Protein AF-A0A6C0FAW1-F1 (afdb_monomer_lite)

Organism: NCBI:txid1070528

Structure (mmCIF, N/CA/C/O backbone):
data_AF-A0A6C0FAW1-F1
#
_entry.id   AF-A0A6C0FAW1-F1
#
loop_
_atom_site.group_PDB
_atom_site.id
_atom_site.type_symbol
_atom_site.label_atom_id
_atom_site.label_alt_id
_atom_site.label_comp_id
_atom_site.label_asym_id
_atom_site.label_entity_id
_atom_site.label_seq_id
_atom_site.pdbx_PDB_ins_code
_atom_site.Cartn_x
_atom_site.Cartn_y
_atom_site.Cartn_z
_atom_site.occupancy
_atom_site.B_iso_or_equiv
_atom_site.auth_seq_id
_atom_site.auth_comp_id
_atom_site.auth_asym_id
_atom_site.auth_atom_id
_atom_site.pdbx_PDB_model_num
ATOM 1 N N . MET A 1 1 ? 7.384 5.134 -64.233 1.00 35.78 1 MET A N 1
ATOM 2 C CA . MET A 1 1 ? 8.217 5.900 -63.281 1.00 35.78 1 MET A CA 1
ATOM 3 C C . MET A 1 1 ? 8.705 4.930 -62.218 1.00 35.78 1 MET A C 1
ATOM 5 O O . MET A 1 1 ? 7.879 4.223 -61.658 1.00 35.78 1 MET A O 1
ATOM 9 N N . ALA A 1 2 ? 10.020 4.798 -62.042 1.00 29.80 2 ALA A N 1
ATOM 10 C CA . ALA A 1 2 ? 10.615 3.820 -61.132 1.00 29.80 2 ALA A CA 1
ATOM 11 C C . ALA A 1 2 ? 10.205 4.113 -59.678 1.00 29.80 2 ALA A C 1
ATOM 13 O O . ALA A 1 2 ? 10.405 5.224 -59.195 1.00 29.80 2 ALA A O 1
ATOM 14 N N . SER A 1 3 ? 9.608 3.133 -58.996 1.00 36.91 3 SER A N 1
ATOM 15 C CA . SER A 1 3 ? 9.310 3.217 -57.565 1.00 36.91 3 SER A CA 1
ATOM 16 C C . SER A 1 3 ? 10.603 2.956 -56.795 1.00 36.91 3 SER A C 1
ATOM 18 O O . SER A 1 3 ? 11.046 1.816 -56.659 1.00 36.91 3 SER A O 1
ATOM 20 N N . THR A 1 4 ? 11.257 4.025 -56.351 1.00 41.41 4 THR A N 1
ATOM 21 C CA . THR A 1 4 ? 12.419 3.969 -55.464 1.00 41.41 4 THR A CA 1
ATOM 22 C C . THR A 1 4 ? 11.971 3.352 -54.140 1.00 41.41 4 THR A C 1
ATOM 24 O O . THR A 1 4 ? 11.367 4.014 -53.300 1.00 41.41 4 THR A O 1
ATOM 27 N N . THR A 1 5 ? 12.206 2.052 -53.963 1.00 55.31 5 THR A N 1
ATOM 28 C CA . THR A 1 5 ? 11.925 1.375 -52.693 1.00 55.31 5 THR A CA 1
ATOM 29 C C . THR A 1 5 ? 13.001 1.808 -51.704 1.00 55.31 5 THR A C 1
ATOM 31 O O . THR A 1 5 ? 14.135 1.339 -51.768 1.00 55.31 5 THR A O 1
ATOM 34 N N . THR A 1 6 ? 12.676 2.769 -50.841 1.00 65.44 6 THR A N 1
ATOM 35 C CA . THR A 1 6 ? 13.596 3.285 -49.824 1.00 65.44 6 THR A CA 1
ATOM 36 C C . THR A 1 6 ? 14.084 2.144 -48.932 1.00 65.44 6 THR A C 1
ATOM 38 O O . THR A 1 6 ? 13.292 1.503 -48.244 1.00 65.44 6 THR A O 1
ATOM 41 N N . ASN A 1 7 ? 15.391 1.874 -48.946 1.00 78.19 7 ASN A N 1
ATOM 42 C CA . ASN A 1 7 ? 15.986 0.829 -48.121 1.00 78.19 7 ASN A CA 1
ATOM 43 C C . ASN A 1 7 ? 16.255 1.357 -46.703 1.00 78.19 7 ASN A C 1
ATOM 45 O O . ASN A 1 7 ? 17.293 1.962 -46.435 1.00 78.19 7 ASN A O 1
ATOM 49 N N . PHE A 1 8 ? 15.324 1.094 -45.786 1.00 82.69 8 PHE A N 1
ATOM 50 C CA . PHE A 1 8 ? 15.394 1.546 -44.392 1.00 82.69 8 PHE A CA 1
ATOM 51 C C . PHE A 1 8 ? 16.520 0.890 -43.576 1.00 82.69 8 PHE A C 1
ATOM 53 O O . PHE A 1 8 ? 16.868 1.391 -42.510 1.00 82.69 8 PHE A O 1
ATOM 60 N N . ARG A 1 9 ? 17.120 -0.215 -44.053 1.00 78.81 9 ARG A N 1
ATOM 61 C CA . ARG A 1 9 ? 18.139 -0.959 -43.287 1.00 78.81 9 ARG A CA 1
ATOM 62 C C . ARG A 1 9 ? 19.462 -0.206 -43.143 1.00 78.81 9 ARG A C 1
ATOM 64 O O . ARG A 1 9 ? 20.177 -0.440 -42.174 1.00 78.81 9 ARG A O 1
ATOM 71 N N . ASN A 1 10 ? 19.750 0.717 -44.059 1.00 82.56 10 ASN A N 1
ATOM 72 C CA . ASN A 1 10 ? 21.004 1.475 -44.073 1.00 82.56 10 ASN A CA 1
ATOM 73 C C . ASN A 1 10 ? 20.899 2.839 -43.367 1.00 82.56 10 ASN A C 1
ATOM 75 O O . ASN A 1 10 ? 21.889 3.556 -43.295 1.00 82.56 10 ASN A O 1
ATOM 79 N N . MET A 1 11 ? 19.722 3.202 -42.851 1.00 84.56 11 MET A N 1
ATOM 80 C CA . MET A 1 11 ? 19.477 4.489 -42.189 1.00 84.56 11 MET A CA 1
ATOM 81 C C . MET A 1 11 ? 19.723 4.396 -40.678 1.00 84.56 11 MET A C 1
ATOM 83 O O . MET A 1 11 ? 19.582 3.333 -40.071 1.00 84.56 11 MET A O 1
ATOM 87 N N . SER A 1 12 ? 20.090 5.506 -40.047 1.00 84.81 12 SER A N 1
ATOM 88 C CA . SER A 1 12 ? 20.181 5.650 -38.590 1.00 84.81 12 SER A CA 1
ATOM 89 C C . SER A 1 12 ? 18.792 5.714 -37.937 1.00 84.81 12 SER A C 1
ATOM 91 O O . SER A 1 12 ? 17.793 6.041 -38.578 1.00 84.81 12 SER A O 1
ATOM 93 N N . LEU A 1 13 ? 18.705 5.431 -36.630 1.00 76.06 13 LEU A N 1
ATOM 94 C CA . LEU A 1 13 ? 17.440 5.538 -35.886 1.00 76.06 13 LEU A CA 1
ATOM 95 C C . LEU A 1 13 ? 16.861 6.961 -35.945 1.00 76.06 13 LEU A C 1
ATOM 97 O O . LEU A 1 13 ? 15.644 7.132 -36.012 1.00 76.06 13 LEU A O 1
ATOM 101 N N . LYS A 1 14 ? 17.735 7.974 -35.958 1.00 83.81 14 LYS A N 1
ATOM 102 C CA . LYS A 1 14 ? 17.354 9.381 -36.086 1.00 83.81 14 LYS A CA 1
ATOM 103 C C . LYS A 1 14 ? 16.664 9.646 -37.425 1.00 83.81 14 LYS A C 1
ATOM 105 O O . LYS A 1 14 ? 15.533 10.119 -37.423 1.00 83.81 14 LYS A O 1
ATOM 110 N N . GLU A 1 15 ? 17.282 9.241 -38.533 1.00 87.75 15 GLU A N 1
ATOM 111 C CA . GLU A 1 15 ? 16.715 9.405 -39.881 1.00 87.75 15 GLU A CA 1
ATOM 112 C C . GLU A 1 15 ? 15.375 8.672 -40.032 1.00 87.75 15 GLU A C 1
ATOM 114 O O . GLU A 1 15 ? 14.418 9.225 -40.569 1.00 87.75 15 GLU A O 1
ATOM 119 N N . LEU A 1 16 ? 15.258 7.457 -39.486 1.00 87.94 16 LEU A N 1
ATOM 120 C CA . LEU A 1 16 ? 14.007 6.690 -39.505 1.00 87.94 16 LEU A CA 1
ATOM 121 C C . LEU A 1 16 ? 12.890 7.377 -38.704 1.00 87.94 16 LEU A C 1
ATOM 123 O O . LEU A 1 16 ? 11.742 7.439 -39.154 1.00 87.94 16 LEU A O 1
ATOM 127 N N . LYS A 1 17 ? 13.213 7.925 -37.526 1.00 85.38 17 LYS A N 1
ATOM 128 C CA . LYS A 1 17 ? 12.255 8.684 -36.711 1.00 85.38 17 LYS A CA 1
ATOM 129 C C . LYS A 1 17 ? 11.865 10.000 -37.383 1.00 85.38 17 LYS A C 1
ATOM 131 O O . LYS A 1 17 ? 10.697 10.368 -37.311 1.00 85.38 17 LYS A O 1
ATOM 136 N N . ASP A 1 18 ? 12.782 10.672 -38.071 1.00 90.50 18 ASP A N 1
ATOM 137 C CA . ASP A 1 18 ? 12.489 11.903 -38.812 1.00 90.50 18 ASP A CA 1
ATOM 138 C C . ASP A 1 18 ? 11.558 11.644 -40.007 1.00 90.50 18 ASP A C 1
ATOM 140 O O . ASP A 1 18 ? 10.609 12.401 -40.216 1.00 90.50 18 ASP A O 1
ATOM 144 N N . ILE A 1 19 ? 11.718 10.511 -40.704 1.00 89.88 19 ILE A N 1
ATOM 145 C CA . ILE A 1 19 ? 10.756 10.055 -41.725 1.00 89.88 19 ILE A CA 1
ATOM 146 C C . ILE A 1 19 ? 9.372 9.795 -41.110 1.00 89.88 19 ILE A C 1
ATOM 148 O O . ILE A 1 19 ? 8.349 10.115 -41.707 1.00 89.88 19 ILE A O 1
ATOM 152 N N . CYS A 1 20 ? 9.306 9.230 -39.906 1.00 86.50 20 CYS A N 1
ATOM 153 C CA . CYS A 1 20 ? 8.021 9.003 -39.246 1.00 86.50 20 CYS A CA 1
ATOM 154 C C . CYS A 1 20 ? 7.358 10.307 -38.762 1.00 86.50 20 CYS A C 1
ATOM 156 O O . CYS A 1 20 ? 6.131 10.399 -38.744 1.00 86.50 20 CYS A O 1
ATOM 158 N N . ARG A 1 21 ? 8.151 11.329 -38.401 1.00 88.94 21 ARG A N 1
ATOM 159 C CA . ARG A 1 21 ? 7.656 12.668 -38.025 1.00 88.94 21 ARG A CA 1
ATOM 160 C C . ARG A 1 21 ? 7.128 13.464 -39.215 1.00 88.94 21 ARG A C 1
ATOM 162 O O . ARG A 1 21 ? 6.245 14.292 -39.015 1.00 88.94 21 ARG A O 1
ATOM 169 N N . SER A 1 22 ? 7.643 13.233 -40.423 1.00 88.50 22 SER A N 1
ATOM 170 C CA . SER A 1 22 ? 7.182 13.942 -41.623 1.00 88.50 22 SER A CA 1
ATOM 171 C C . SER A 1 22 ? 5.811 13.466 -42.118 1.00 88.50 22 SER A C 1
ATOM 173 O O . SER A 1 22 ? 5.108 14.233 -42.771 1.00 88.50 22 SER A O 1
ATOM 175 N N . ASP A 1 23 ? 5.382 12.253 -41.739 1.00 84.19 23 ASP A N 1
ATOM 176 C CA . ASP A 1 23 ? 4.027 11.737 -41.986 1.00 84.19 23 ASP A CA 1
ATOM 177 C C . ASP A 1 23 ? 3.416 11.075 -40.726 1.00 84.19 23 ASP A C 1
ATOM 179 O O . ASP A 1 23 ? 3.312 9.843 -40.622 1.00 84.19 23 ASP A O 1
ATOM 183 N N . PRO A 1 24 ? 2.972 11.886 -39.741 1.00 81.06 24 PRO A N 1
ATOM 184 C CA . PRO A 1 24 ? 2.455 11.386 -38.464 1.00 81.06 24 PRO A CA 1
ATOM 185 C C . PRO A 1 24 ? 1.186 10.539 -38.600 1.00 81.06 24 PRO A C 1
ATOM 187 O O . PRO A 1 24 ? 0.902 9.706 -37.739 1.00 81.06 24 PRO A O 1
ATOM 190 N N . ARG A 1 25 ? 0.405 10.749 -39.671 1.00 79.44 25 ARG A N 1
ATOM 191 C CA . ARG A 1 25 ? -0.826 9.988 -39.926 1.00 79.44 25 ARG A CA 1
ATOM 192 C C . ARG A 1 25 ? -0.504 8.555 -40.336 1.00 79.44 25 ARG A C 1
ATOM 194 O O . ARG A 1 25 ? -1.163 7.626 -39.873 1.00 79.44 25 ARG A O 1
ATOM 201 N N . LYS A 1 26 ? 0.523 8.360 -41.165 1.00 83.81 26 LYS A N 1
ATOM 202 C CA . LYS A 1 26 ? 0.953 7.034 -41.623 1.00 83.81 26 LYS A CA 1
ATOM 203 C C . LYS A 1 26 ? 1.715 6.258 -40.551 1.00 83.81 26 LYS A C 1
ATOM 205 O O . LYS A 1 26 ? 1.497 5.053 -40.388 1.00 83.81 26 LYS A O 1
ATOM 210 N N . TYR A 1 27 ? 2.566 6.943 -39.791 1.00 86.38 27 TYR A N 1
ATOM 211 C CA . TYR A 1 27 ? 3.488 6.318 -38.841 1.00 86.38 27 TYR A CA 1
ATOM 212 C C . TYR A 1 27 ? 3.093 6.493 -37.369 1.00 86.38 27 TYR A C 1
ATOM 214 O O . TYR A 1 27 ? 3.950 6.431 -36.498 1.00 86.38 27 TYR A O 1
ATOM 222 N N . TYR A 1 28 ? 1.810 6.660 -37.045 1.00 84.56 28 TYR A N 1
ATOM 223 C CA . TYR A 1 28 ? 1.359 6.773 -35.652 1.00 84.56 28 TYR A CA 1
ATOM 224 C C . TYR A 1 28 ? 1.841 5.602 -34.764 1.00 84.56 28 TYR A C 1
ATOM 226 O O . TYR A 1 28 ? 1.702 4.435 -35.136 1.00 84.56 28 TYR A O 1
ATOM 234 N N . GLY A 1 29 ? 2.384 5.921 -33.580 1.00 79.44 29 GLY A N 1
ATOM 235 C CA . GLY A 1 29 ? 2.865 4.943 -32.588 1.00 79.44 29 GLY A CA 1
ATOM 236 C C . GLY A 1 29 ? 4.355 4.573 -32.673 1.00 79.44 29 GLY A C 1
ATOM 237 O O . GLY A 1 29 ? 4.819 3.755 -31.885 1.00 79.44 29 GLY A O 1
ATOM 238 N N . PHE A 1 30 ? 5.123 5.184 -33.580 1.00 82.25 30 PHE A N 1
ATOM 239 C CA . PHE A 1 30 ? 6.536 4.846 -33.812 1.00 82.25 30 PHE A CA 1
ATOM 240 C C . PHE A 1 30 ? 7.521 5.299 -32.715 1.00 82.25 30 PHE A C 1
ATOM 242 O O . PHE A 1 30 ? 8.657 4.832 -32.672 1.00 82.25 30 PHE A O 1
ATOM 249 N N . SER A 1 31 ? 7.125 6.236 -31.845 1.00 76.06 31 SER A N 1
ATOM 250 C CA . SER A 1 31 ? 8.042 7.003 -30.982 1.00 76.06 31 SER A CA 1
ATOM 251 C C . SER A 1 31 ? 8.875 6.144 -30.022 1.00 76.06 31 SER A C 1
ATOM 253 O O . SER A 1 31 ? 10.017 6.504 -29.719 1.00 76.06 31 SER A O 1
ATOM 255 N N . LYS A 1 32 ? 8.327 4.998 -29.601 1.00 75.81 32 LYS A N 1
ATOM 256 C CA . LYS A 1 32 ? 8.930 4.055 -28.646 1.00 75.81 32 LYS A CA 1
ATOM 257 C C . LYS A 1 32 ? 9.665 2.878 -29.306 1.00 75.81 32 LYS A C 1
ATOM 259 O O . LYS A 1 32 ? 10.197 2.036 -28.592 1.00 75.81 32 LYS A O 1
ATOM 264 N N . LEU A 1 33 ? 9.675 2.791 -30.640 1.00 71.75 33 LEU A N 1
ATOM 265 C CA . LEU A 1 33 ? 10.276 1.662 -31.356 1.00 71.75 33 LEU A CA 1
ATOM 266 C C . LEU A 1 33 ? 11.798 1.819 -31.472 1.00 71.75 33 LEU A C 1
ATOM 268 O O . LEU A 1 33 ? 12.301 2.898 -31.809 1.00 71.75 33 LEU A O 1
ATOM 272 N N . LYS A 1 34 ? 12.515 0.720 -31.209 1.00 74.75 34 LYS A N 1
ATOM 273 C CA . LYS A 1 34 ? 13.956 0.587 -31.464 1.00 74.75 34 LYS A CA 1
ATOM 274 C C . LYS A 1 34 ? 14.212 0.408 -32.961 1.00 74.75 34 LYS A C 1
ATOM 276 O O . LYS A 1 34 ? 13.293 0.112 -33.717 1.00 74.75 34 LYS A O 1
ATOM 281 N N . LYS A 1 35 ? 15.460 0.579 -33.405 1.00 76.69 35 LYS A N 1
ATOM 282 C CA . LYS A 1 35 ? 15.830 0.600 -34.833 1.00 76.69 35 LYS A CA 1
ATOM 283 C C . LYS A 1 35 ? 15.318 -0.611 -35.623 1.00 76.69 35 LYS A C 1
ATOM 285 O O . LYS A 1 35 ? 14.720 -0.414 -36.676 1.00 76.69 35 LYS A O 1
ATOM 290 N N . SER A 1 36 ? 15.499 -1.831 -35.117 1.00 72.75 36 SER A N 1
ATOM 291 C CA . SER A 1 36 ? 15.015 -3.058 -35.769 1.00 72.75 36 SER A CA 1
ATOM 292 C C . SER A 1 36 ? 13.491 -3.068 -35.930 1.00 72.75 36 SER A C 1
ATOM 294 O O . SER A 1 36 ? 12.985 -3.255 -37.035 1.00 72.75 36 SER A O 1
ATOM 296 N N . ASP A 1 37 ? 12.764 -2.774 -34.852 1.00 76.50 37 ASP A N 1
ATOM 297 C CA . ASP A 1 37 ? 11.298 -2.792 -34.831 1.00 76.50 37 ASP A CA 1
ATOM 298 C C . ASP A 1 37 ? 10.703 -1.646 -35.651 1.00 76.50 37 ASP A C 1
ATOM 300 O O . ASP A 1 37 ? 9.651 -1.790 -36.272 1.00 76.50 37 ASP A O 1
ATOM 304 N N . LEU A 1 38 ? 11.389 -0.500 -35.675 1.00 83.00 38 LEU A N 1
ATOM 305 C CA . LEU A 1 38 ? 11.009 0.665 -36.459 1.00 83.00 38 LEU A CA 1
ATOM 306 C C . LEU A 1 38 ? 11.168 0.395 -37.959 1.00 83.00 38 LEU A C 1
ATOM 308 O O . LEU A 1 38 ? 10.284 0.762 -38.728 1.00 83.00 38 LEU A O 1
ATOM 312 N N . ILE A 1 39 ? 12.237 -0.291 -38.373 1.00 83.62 39 ILE A N 1
ATOM 313 C CA . ILE A 1 39 ? 12.434 -0.720 -39.765 1.00 83.62 39 ILE A CA 1
ATOM 314 C C . ILE A 1 39 ? 11.285 -1.639 -40.204 1.00 83.62 39 ILE A C 1
ATOM 316 O O . ILE A 1 39 ? 10.658 -1.390 -41.237 1.00 83.62 39 ILE A O 1
ATOM 320 N N . ASP A 1 40 ? 10.951 -2.652 -39.402 1.00 79.38 40 ASP A N 1
ATOM 321 C CA . ASP A 1 40 ? 9.852 -3.578 -39.703 1.00 79.38 40 ASP A CA 1
ATOM 322 C C . ASP A 1 40 ? 8.486 -2.877 -39.702 1.00 79.38 40 ASP A C 1
ATOM 324 O O . ASP A 1 40 ? 7.651 -3.111 -40.584 1.00 79.38 40 ASP A O 1
ATOM 328 N N . PHE A 1 41 ? 8.258 -1.972 -38.750 1.00 83.38 41 PHE A N 1
ATOM 329 C CA . PHE A 1 41 ? 7.067 -1.129 -38.688 1.00 83.38 41 PHE A CA 1
ATOM 330 C C . PHE A 1 41 ? 6.919 -0.262 -39.944 1.00 83.38 41 PHE A C 1
ATOM 332 O O . PHE A 1 41 ? 5.840 -0.216 -40.543 1.00 83.38 41 PHE A O 1
ATOM 339 N N . MET A 1 42 ? 8.000 0.382 -40.387 1.00 87.31 42 MET A N 1
ATOM 340 C CA . MET A 1 42 ? 8.000 1.231 -41.575 1.00 87.31 42 MET A CA 1
ATOM 341 C C . MET A 1 42 ? 7.775 0.422 -42.853 1.00 87.31 42 MET A C 1
ATOM 343 O O . MET A 1 42 ? 6.986 0.851 -43.696 1.00 87.31 42 MET A O 1
ATOM 347 N N . TYR A 1 43 ? 8.372 -0.767 -42.995 1.00 85.94 43 TYR A N 1
ATOM 348 C CA . TYR A 1 43 ? 8.071 -1.651 -44.126 1.00 85.94 43 TYR A CA 1
ATOM 349 C C . TYR A 1 43 ? 6.594 -2.067 -44.137 1.00 85.94 43 TYR A C 1
ATOM 351 O O . TYR A 1 43 ? 5.937 -1.930 -45.166 1.00 85.94 43 TYR A O 1
ATOM 359 N N . ARG A 1 44 ? 6.013 -2.459 -42.994 1.00 80.56 44 ARG A N 1
ATOM 360 C CA . ARG A 1 44 ? 4.580 -2.815 -42.902 1.00 80.56 44 ARG A CA 1
ATOM 361 C C . ARG A 1 44 ? 3.663 -1.664 -43.327 1.00 80.56 44 ARG A C 1
ATOM 363 O O . ARG A 1 44 ? 2.736 -1.870 -44.111 1.00 80.56 44 ARG A O 1
ATOM 370 N N . LYS A 1 45 ? 3.935 -0.443 -42.857 1.00 81.94 45 LYS A N 1
ATOM 371 C CA . LYS A 1 45 ? 3.155 0.761 -43.200 1.00 81.94 45 LYS A CA 1
ATOM 372 C C . LYS A 1 45 ? 3.307 1.184 -44.662 1.00 81.94 45 LYS A C 1
ATOM 374 O O . LYS A 1 45 ? 2.379 1.762 -45.222 1.00 81.94 45 LYS A O 1
ATOM 379 N N . ASN A 1 46 ? 4.445 0.887 -45.288 1.00 79.75 46 ASN A N 1
ATOM 380 C CA . ASN A 1 46 ? 4.684 1.165 -46.706 1.00 79.75 46 ASN A CA 1
ATOM 381 C C . ASN A 1 46 ? 4.128 0.086 -47.643 1.00 79.75 46 ASN A C 1
ATOM 383 O O . ASN A 1 46 ? 3.787 0.404 -48.777 1.00 79.75 46 ASN A O 1
ATOM 387 N N . SER A 1 47 ? 3.946 -1.144 -47.160 1.00 70.50 47 SER A N 1
ATOM 388 C CA . SER A 1 47 ? 3.347 -2.251 -47.922 1.00 70.50 47 SER A CA 1
ATOM 389 C C . SER A 1 47 ? 1.811 -2.283 -47.898 1.00 70.50 47 SER A C 1
ATOM 391 O O . SER A 1 47 ? 1.204 -3.162 -48.500 1.00 70.50 47 SER A O 1
ATOM 393 N N . SER A 1 48 ? 1.151 -1.344 -47.209 1.00 52.72 48 SER A N 1
ATOM 394 C CA . SER A 1 48 ? -0.305 -1.375 -46.965 1.00 52.72 48 SER A CA 1
ATOM 395 C C . SER A 1 48 ? -1.181 -0.912 -48.149 1.00 52.72 48 SER A C 1
ATOM 397 O O . SER A 1 48 ? -2.342 -0.567 -47.949 1.00 52.72 48 SER A O 1
ATOM 399 N N . SER A 1 49 ? -0.675 -0.922 -49.386 1.00 46.19 49 SER A N 1
ATOM 400 C CA . SER A 1 49 ? -1.468 -0.673 -50.603 1.00 46.19 49 SER A CA 1
ATOM 401 C C . SER A 1 49 ? -2.080 -1.937 -51.230 1.00 46.19 49 SER A C 1
ATOM 403 O O . SER A 1 49 ? -2.559 -1.882 -52.359 1.00 46.19 49 SER A O 1
ATOM 405 N N . VAL A 1 50 ? -2.147 -3.065 -50.510 1.00 36.06 50 VAL A N 1
ATOM 406 C CA . VAL A 1 50 ? -2.888 -4.256 -50.963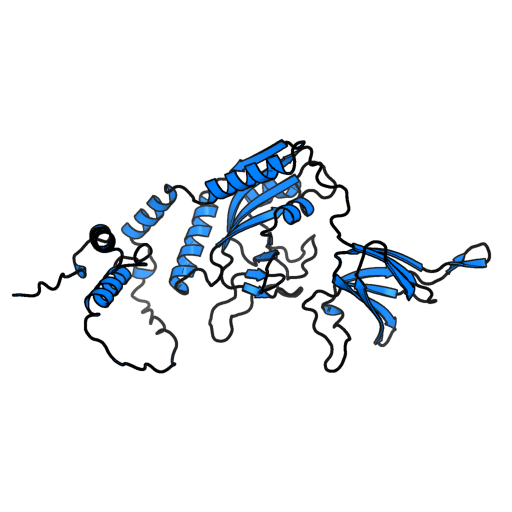 1.00 36.06 50 VAL A CA 1
ATOM 407 C C . VAL A 1 50 ? -3.809 -4.757 -49.851 1.00 36.06 50 VAL A C 1
ATOM 409 O O . VAL A 1 50 ? -3.372 -5.314 -48.847 1.00 36.06 50 VAL A O 1
ATOM 412 N N . SER A 1 51 ? -5.108 -4.518 -50.025 1.00 32.81 51 SER A N 1
ATOM 413 C CA . SER A 1 51 ? -6.163 -5.073 -49.175 1.00 32.81 51 SER A CA 1
ATOM 414 C C . SER A 1 51 ? -6.342 -6.579 -49.391 1.00 32.81 51 SER A C 1
ATOM 416 O O . SER A 1 51 ? -6.209 -7.069 -50.507 1.00 32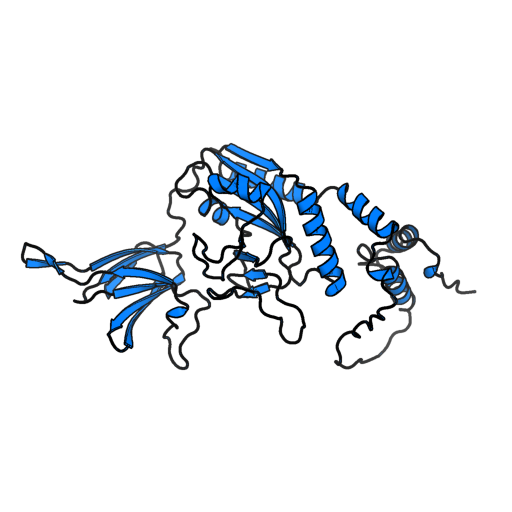.81 51 SER A O 1
ATOM 418 N N . ALA A 1 52 ? -6.822 -7.224 -48.321 1.00 31.53 52 ALA A N 1
ATOM 419 C CA . ALA A 1 52 ? -7.615 -8.458 -48.256 1.00 31.53 52 ALA A CA 1
ATOM 420 C C . ALA A 1 52 ? -6.922 -9.737 -47.738 1.00 31.53 52 ALA A C 1
ATOM 422 O O . ALA A 1 52 ? -6.071 -10.335 -48.381 1.00 31.53 52 ALA A O 1
ATOM 423 N N . ARG A 1 53 ? -7.479 -10.203 -46.608 1.00 37.28 53 ARG A N 1
ATOM 424 C CA . ARG A 1 53 ? -7.631 -11.601 -46.170 1.00 37.28 53 ARG A CA 1
ATOM 425 C C . ARG A 1 53 ? -6.353 -12.428 -45.979 1.00 37.28 53 ARG A C 1
ATOM 427 O O . ARG A 1 53 ? -5.984 -13.203 -46.846 1.00 37.28 53 ARG A O 1
ATOM 434 N N . TYR A 1 54 ? -5.862 -12.443 -44.740 1.00 29.92 54 TYR A N 1
ATOM 435 C CA . TYR A 1 54 ? -5.406 -13.688 -44.118 1.00 29.92 54 TYR A CA 1
ATOM 436 C C . TYR A 1 54 ? -6.010 -13.812 -42.718 1.00 29.92 54 TYR A C 1
ATOM 438 O O . TYR A 1 54 ? -5.664 -13.081 -41.794 1.00 29.92 54 TYR A O 1
ATOM 446 N N . HIS A 1 55 ? -6.956 -14.743 -42.586 1.00 33.09 55 HIS A N 1
ATOM 447 C CA . HIS A 1 55 ? -7.180 -15.452 -41.333 1.00 33.09 55 HIS A CA 1
ATOM 448 C C . HIS A 1 55 ? -5.846 -16.072 -40.905 1.00 33.09 55 HIS A C 1
ATOM 450 O O . HIS A 1 55 ? -5.258 -16.827 -41.678 1.00 33.09 55 HIS A O 1
ATOM 456 N N . VAL A 1 56 ? -5.393 -15.789 -39.685 1.00 30.66 56 VAL A N 1
ATOM 457 C CA . VAL A 1 56 ? -4.351 -16.585 -39.030 1.00 30.66 56 VAL A CA 1
ATOM 458 C C . VAL A 1 56 ? -4.981 -17.221 -37.788 1.00 30.66 56 VAL A C 1
ATOM 460 O O . VAL A 1 56 ? -5.557 -16.491 -36.978 1.00 30.66 56 VAL A O 1
ATOM 463 N N . PRO A 1 57 ? -4.943 -18.559 -37.643 1.00 30.69 57 PRO A N 1
ATOM 464 C CA . PRO A 1 57 ? -5.535 -19.247 -36.506 1.00 30.69 57 PRO A CA 1
ATOM 465 C C . PRO A 1 57 ? -4.765 -18.949 -35.221 1.00 30.69 57 PRO A C 1
ATOM 467 O O . PRO A 1 57 ? -3.544 -18.796 -35.221 1.00 30.69 57 PRO A O 1
ATOM 470 N N . ILE A 1 58 ? -5.489 -18.963 -34.106 1.00 39.69 58 ILE A N 1
ATOM 471 C CA . ILE A 1 58 ? -4.922 -19.049 -32.764 1.00 39.69 58 ILE A CA 1
ATOM 472 C C . ILE A 1 58 ? -4.157 -20.375 -32.659 1.00 39.69 58 ILE A C 1
ATOM 474 O O . ILE A 1 58 ? -4.783 -21.420 -32.495 1.00 39.69 58 ILE A O 1
ATOM 478 N N . GLN A 1 59 ? -2.821 -20.347 -32.728 1.00 36.31 59 GLN A N 1
ATOM 479 C CA . GLN A 1 59 ? -1.985 -21.275 -31.965 1.00 36.31 59 GLN A CA 1
ATOM 480 C C . GLN A 1 59 ? -0.490 -20.918 -31.929 1.00 36.31 59 GLN A C 1
ATOM 482 O O . GLN A 1 59 ? 0.132 -20.641 -32.949 1.00 36.31 59 GLN A O 1
ATOM 487 N N . ARG A 1 60 ? 0.051 -21.152 -30.726 1.00 33.97 60 ARG A N 1
ATOM 488 C CA . ARG A 1 60 ? 1.446 -21.379 -30.320 1.00 33.97 60 ARG A CA 1
ATOM 489 C C . ARG A 1 60 ? 2.256 -20.139 -29.953 1.00 33.97 60 ARG A C 1
ATOM 491 O O . ARG A 1 60 ? 2.400 -19.181 -30.698 1.00 33.97 60 ARG A O 1
ATOM 498 N N . SER A 1 61 ? 2.746 -20.238 -28.723 1.00 33.78 61 SER A N 1
ATOM 499 C CA . SER A 1 61 ? 3.733 -19.433 -28.023 1.00 33.78 61 SER A CA 1
ATOM 500 C C . SER A 1 61 ? 4.784 -18.830 -28.958 1.00 33.78 61 SER A C 1
ATOM 502 O O . SER A 1 61 ? 5.172 -19.498 -29.921 1.00 33.78 61 SER A O 1
ATOM 504 N N . PRO A 1 62 ? 5.313 -17.630 -28.650 1.00 35.00 62 PRO A N 1
ATOM 505 C CA . PRO A 1 62 ? 6.463 -17.107 -29.376 1.00 35.00 62 PRO A CA 1
ATOM 506 C C . PRO A 1 62 ? 7.587 -18.159 -29.382 1.00 35.00 62 PRO A C 1
ATOM 508 O O . PRO A 1 62 ? 7.721 -18.908 -28.403 1.00 35.00 62 PRO A O 1
ATOM 511 N N . PRO A 1 63 ? 8.364 -18.267 -30.476 1.00 34.41 63 PRO A N 1
ATOM 512 C CA . PRO A 1 63 ? 9.450 -19.231 -30.553 1.00 34.41 63 PRO A CA 1
ATOM 513 C C . PRO A 1 63 ? 10.378 -19.012 -29.359 1.00 34.41 63 PRO A C 1
ATOM 515 O O . PRO A 1 63 ? 10.828 -17.893 -29.110 1.00 34.41 63 PRO A O 1
ATOM 518 N N . ARG A 1 64 ? 10.635 -20.078 -28.589 1.00 41.47 64 ARG A N 1
ATOM 519 C CA . ARG A 1 64 ? 11.678 -20.043 -27.562 1.00 41.47 64 ARG A CA 1
ATOM 520 C C . ARG A 1 64 ? 12.988 -19.695 -28.272 1.00 41.47 64 ARG A C 1
ATOM 522 O O . ARG A 1 64 ? 13.332 -20.411 -29.215 1.00 41.47 64 ARG A O 1
ATOM 529 N N . PRO A 1 65 ? 13.715 -18.650 -27.849 1.00 41.56 65 PRO A N 1
ATOM 530 C CA . PRO A 1 65 ? 15.035 -18.395 -28.393 1.00 41.56 65 PRO A CA 1
ATOM 531 C C . PRO A 1 65 ? 15.902 -19.626 -28.108 1.00 41.56 65 PRO A C 1
ATOM 533 O O . PRO A 1 65 ? 16.071 -20.023 -26.953 1.00 41.56 65 PRO A O 1
ATOM 536 N N . SER A 1 66 ? 16.396 -20.286 -29.154 1.00 40.19 66 SER A N 1
ATOM 537 C CA . SER A 1 66 ? 17.415 -21.319 -29.004 1.00 40.19 66 SER A CA 1
ATOM 538 C C . SER A 1 66 ? 18.736 -20.607 -28.739 1.00 40.19 66 SER A C 1
ATOM 540 O O . SER A 1 66 ? 19.435 -20.216 -29.672 1.00 40.19 66 SER A O 1
ATOM 542 N N . TYR A 1 67 ? 19.051 -20.373 -27.469 1.00 44.78 67 TYR A N 1
ATOM 543 C CA . TYR A 1 67 ? 20.353 -19.838 -27.094 1.00 44.78 67 TYR A CA 1
ATOM 544 C C . TYR A 1 67 ? 21.406 -20.914 -27.364 1.00 44.78 67 TYR A C 1
ATOM 546 O O . TYR A 1 67 ? 21.443 -21.944 -26.690 1.00 44.78 67 TYR A O 1
ATOM 554 N N . ASN A 1 68 ? 22.235 -20.700 -28.383 1.00 47.31 68 ASN A N 1
ATOM 555 C CA . ASN A 1 68 ? 23.457 -21.470 -28.548 1.00 47.31 68 ASN A CA 1
ATOM 556 C C . ASN A 1 68 ? 24.450 -20.969 -27.491 1.00 47.31 68 ASN A C 1
ATOM 558 O O . ASN A 1 68 ? 24.689 -19.766 -27.416 1.00 47.31 68 ASN A O 1
ATOM 562 N N . LEU A 1 69 ? 25.013 -21.856 -26.662 1.00 51.78 69 LEU A N 1
ATOM 563 C CA . LEU A 1 69 ? 25.952 -21.469 -25.594 1.00 51.78 69 LEU A CA 1
ATOM 564 C C . LEU A 1 69 ? 27.206 -20.747 -26.120 1.00 51.78 69 LEU A C 1
ATOM 566 O O . LEU A 1 69 ? 27.914 -20.117 -25.341 1.00 51.78 69 LEU A O 1
ATOM 570 N N . SER A 1 70 ? 27.482 -20.836 -27.423 1.00 55.09 70 SER A N 1
ATOM 571 C CA . SER A 1 70 ? 28.574 -20.121 -28.080 1.00 55.09 70 SER A CA 1
ATOM 572 C C . SER A 1 70 ? 28.270 -18.653 -28.403 1.00 55.09 70 SER A C 1
ATOM 574 O O . SER A 1 70 ? 29.205 -17.919 -28.712 1.00 55.09 70 SER A O 1
ATOM 576 N N . ASP A 1 71 ? 27.011 -18.205 -28.329 1.00 55.28 71 ASP A N 1
ATOM 577 C CA . ASP A 1 71 ? 26.618 -16.832 -28.662 1.00 55.28 71 ASP A CA 1
ATOM 578 C C . ASP A 1 71 ? 26.157 -16.062 -27.418 1.00 55.28 71 ASP A C 1
ATOM 580 O O . ASP A 1 71 ? 24.972 -15.853 -27.153 1.00 55.28 71 ASP A O 1
ATOM 584 N N . VAL A 1 72 ? 27.148 -15.654 -26.627 1.00 53.94 72 VAL A N 1
ATOM 585 C CA . VAL A 1 72 ? 26.976 -14.802 -25.441 1.00 53.94 72 VAL A CA 1
ATOM 586 C C . VAL A 1 72 ? 27.023 -13.311 -25.784 1.00 53.94 72 VAL A C 1
ATOM 588 O O . VAL A 1 72 ? 26.960 -12.479 -24.884 1.00 53.94 72 VAL A O 1
ATOM 591 N N . SER A 1 73 ? 27.134 -12.949 -27.068 1.00 56.94 73 SER A N 1
ATOM 592 C CA . SER A 1 73 ? 27.279 -11.551 -27.494 1.00 56.94 73 SER A CA 1
ATOM 593 C C . SER A 1 73 ? 26.072 -10.697 -27.089 1.00 56.94 73 SER A C 1
ATOM 595 O O . SER A 1 73 ? 26.248 -9.581 -26.619 1.00 56.94 73 SER A O 1
ATOM 597 N N . HIS A 1 74 ? 24.868 -11.276 -27.125 1.00 50.72 74 HIS A N 1
ATOM 598 C CA . HIS A 1 74 ? 23.610 -10.647 -26.691 1.00 50.72 74 HIS A CA 1
ATOM 599 C C . HIS A 1 74 ? 23.463 -10.509 -25.165 1.00 50.72 74 HIS A C 1
ATOM 601 O O . HIS A 1 74 ? 22.489 -9.923 -24.697 1.00 50.72 74 HIS A O 1
ATOM 607 N N . ILE A 1 75 ? 24.367 -11.107 -24.375 1.00 55.25 75 ILE A N 1
ATOM 608 C CA . ILE A 1 75 ? 24.369 -11.007 -22.903 1.00 55.25 75 ILE A CA 1
ATOM 609 C C . ILE A 1 75 ? 25.025 -9.698 -22.459 1.00 55.25 75 ILE A C 1
ATOM 611 O O . ILE A 1 75 ? 24.658 -9.143 -21.422 1.00 55.25 75 ILE A O 1
ATOM 615 N N . PHE A 1 76 ? 25.995 -9.213 -23.232 1.00 60.47 76 PHE A N 1
ATOM 616 C CA . PHE A 1 76 ? 26.715 -7.989 -22.932 1.00 60.47 76 PHE A CA 1
ATOM 617 C C . PHE A 1 76 ? 26.059 -6.822 -23.649 1.00 60.47 76 PHE A C 1
ATOM 619 O O . PHE A 1 76 ? 25.738 -6.891 -24.830 1.00 60.47 76 PHE A O 1
ATOM 626 N N . GLU A 1 77 ? 25.869 -5.739 -22.911 1.00 60.09 77 GLU A N 1
ATOM 627 C CA . GLU A 1 77 ? 25.360 -4.506 -23.480 1.00 60.09 77 GLU A CA 1
ATOM 628 C C . GLU A 1 77 ? 26.362 -3.931 -24.486 1.00 60.09 77 GLU A C 1
ATOM 630 O O . GLU A 1 77 ? 27.567 -3.854 -24.218 1.00 60.09 77 GLU A O 1
ATOM 635 N N . THR A 1 78 ? 25.859 -3.517 -25.644 1.00 75.69 78 THR A N 1
ATOM 636 C CA . THR A 1 78 ? 26.679 -2.859 -26.662 1.00 75.69 78 THR A CA 1
ATOM 637 C C . THR A 1 78 ? 27.066 -1.435 -26.231 1.00 75.69 78 THR A C 1
ATOM 639 O O . THR A 1 78 ? 26.375 -0.822 -25.414 1.00 75.69 78 THR A O 1
ATOM 642 N N . PRO A 1 79 ? 28.155 -0.856 -26.773 1.00 70.38 79 PRO A N 1
ATOM 643 C CA . PRO A 1 79 ? 28.526 0.533 -26.492 1.00 70.38 79 PRO A CA 1
ATOM 644 C C . PRO A 1 79 ? 27.388 1.532 -26.754 1.00 70.38 79 PRO A C 1
ATOM 646 O O . PRO A 1 79 ? 27.144 2.401 -25.921 1.00 70.38 79 PRO A O 1
ATOM 649 N N . ASP A 1 80 ? 26.639 1.341 -27.843 1.00 63.84 80 ASP A N 1
ATOM 650 C CA . ASP A 1 80 ? 25.501 2.190 -28.210 1.00 63.84 80 ASP A CA 1
ATOM 651 C C . ASP A 1 80 ? 24.346 2.069 -27.197 1.00 63.84 80 ASP A C 1
ATOM 653 O O . ASP A 1 80 ? 23.781 3.074 -26.771 1.00 63.84 80 ASP A O 1
ATOM 657 N N . GLU A 1 81 ? 24.014 0.851 -26.747 1.00 60.47 81 GLU A N 1
ATOM 658 C CA . GLU A 1 81 ? 22.996 0.635 -25.704 1.00 60.47 81 GLU A CA 1
ATOM 659 C C . GLU A 1 81 ? 23.417 1.248 -24.363 1.00 60.47 81 GLU A C 1
ATOM 661 O O . GLU A 1 81 ? 22.597 1.845 -23.660 1.00 60.47 81 GLU A O 1
ATOM 666 N N . ARG A 1 82 ? 24.711 1.160 -24.032 1.00 61.81 82 ARG A N 1
ATOM 667 C CA . ARG A 1 82 ? 25.288 1.800 -22.849 1.00 61.81 82 ARG A CA 1
ATOM 668 C C . ARG A 1 82 ? 25.166 3.321 -22.930 1.00 61.81 82 ARG A C 1
ATOM 670 O O . ARG A 1 82 ? 24.819 3.933 -21.920 1.00 61.81 82 ARG A O 1
ATOM 677 N N . GLU A 1 83 ? 25.439 3.922 -24.085 1.00 63.81 83 GLU A N 1
ATOM 678 C CA . GLU A 1 83 ? 25.310 5.366 -24.314 1.00 63.81 83 GLU A CA 1
ATOM 679 C C . GLU A 1 83 ? 23.852 5.838 -24.279 1.00 63.81 83 GLU A C 1
ATOM 681 O O . GLU A 1 83 ? 23.559 6.812 -23.589 1.00 63.81 83 GLU A O 1
ATOM 686 N N . GLU A 1 84 ? 22.916 5.128 -24.919 1.00 63.59 84 GLU A N 1
ATOM 687 C CA . GLU A 1 84 ? 21.480 5.446 -24.839 1.00 63.59 84 GLU A CA 1
ATOM 688 C C . GLU A 1 84 ? 20.966 5.365 -23.394 1.00 63.59 84 GLU A C 1
ATOM 690 O O . GLU A 1 84 ? 20.231 6.246 -22.932 1.00 63.59 84 GLU A O 1
ATOM 695 N N . ARG A 1 85 ? 21.396 4.344 -22.640 1.00 66.62 85 ARG A N 1
ATOM 696 C CA . ARG A 1 85 ? 21.074 4.231 -21.216 1.00 66.62 85 ARG A CA 1
ATOM 697 C C . ARG A 1 85 ? 21.646 5.408 -20.423 1.00 66.62 85 ARG A C 1
ATOM 699 O O . ARG A 1 85 ? 20.919 5.964 -19.603 1.00 66.62 85 ARG A O 1
ATOM 706 N N . ILE A 1 86 ? 22.896 5.808 -20.680 1.00 62.12 86 ILE A N 1
ATOM 707 C CA . ILE A 1 86 ? 23.531 6.961 -20.021 1.00 62.12 86 ILE A CA 1
ATOM 708 C C . ILE A 1 86 ? 22.786 8.261 -20.335 1.00 62.12 86 ILE A C 1
ATOM 710 O O . ILE A 1 86 ? 22.457 9.018 -19.426 1.00 62.12 86 ILE A O 1
ATOM 714 N N . GLN A 1 87 ? 22.451 8.490 -21.603 1.00 64.25 87 GLN A N 1
ATOM 715 C CA . GLN A 1 87 ? 21.736 9.685 -22.041 1.00 64.25 87 GLN A CA 1
ATOM 716 C C . GLN A 1 87 ? 20.359 9.801 -21.379 1.00 64.25 87 GLN A C 1
ATOM 718 O O . GLN A 1 87 ? 19.964 10.889 -20.963 1.00 64.25 87 GLN A O 1
ATOM 723 N N . SER A 1 88 ? 19.657 8.678 -21.202 1.00 59.41 88 SER A N 1
ATOM 724 C CA . SER A 1 88 ? 18.365 8.664 -20.514 1.00 59.41 88 SER A CA 1
ATOM 725 C C . SER A 1 88 ? 18.442 9.086 -19.038 1.00 59.41 88 SER A C 1
ATOM 727 O O . SER A 1 88 ? 17.398 9.347 -18.440 1.00 59.41 88 SER A O 1
ATOM 729 N N . TYR A 1 89 ? 19.621 9.105 -18.392 1.00 53.75 89 TYR A N 1
ATOM 730 C CA . TYR A 1 89 ? 19.768 9.603 -17.009 1.00 53.75 89 TYR A CA 1
ATOM 731 C C . TYR A 1 89 ? 19.625 11.122 -16.915 1.00 53.75 89 TYR A C 1
ATOM 733 O O . TYR A 1 89 ? 19.206 11.622 -15.877 1.00 53.75 89 TYR A O 1
ATOM 741 N N . TYR A 1 90 ? 19.929 11.839 -17.998 1.00 56.03 90 TYR A N 1
ATOM 742 C CA . TYR A 1 90 ? 19.906 13.301 -18.040 1.00 56.03 90 TYR A CA 1
ATOM 743 C C . TYR A 1 90 ? 18.605 13.870 -18.624 1.00 56.03 90 TYR A C 1
ATOM 745 O O . TYR A 1 90 ? 18.449 15.088 -18.714 1.00 56.03 90 TYR A O 1
ATOM 753 N N . GLU A 1 91 ? 17.665 13.014 -19.038 1.00 58.44 91 GLU A N 1
ATOM 754 C CA . GLU A 1 91 ? 16.341 13.455 -19.478 1.00 58.44 91 GLU A CA 1
ATOM 755 C C . GLU A 1 91 ? 15.479 13.870 -18.269 1.00 58.44 91 GLU A C 1
ATOM 757 O O . GLU A 1 91 ? 15.461 13.150 -17.265 1.00 58.44 91 GLU A O 1
ATOM 762 N N . PRO A 1 92 ? 14.737 14.995 -18.349 1.00 55.38 92 PRO A N 1
ATOM 763 C CA . PRO A 1 92 ? 13.826 15.416 -17.291 1.00 55.38 92 PRO A CA 1
ATOM 764 C C . PRO A 1 92 ? 12.831 14.308 -16.951 1.00 55.38 92 PRO A C 1
ATOM 766 O O . PRO A 1 92 ? 12.140 13.775 -17.825 1.00 55.38 92 PRO A O 1
ATOM 769 N N . LYS A 1 93 ? 12.765 13.968 -15.667 1.00 68.94 93 LYS A N 1
ATOM 770 C CA . LYS A 1 93 ? 11.931 12.893 -15.148 1.00 68.94 93 LYS A CA 1
ATOM 771 C C . LYS A 1 93 ? 10.474 13.394 -15.038 1.00 68.94 93 LYS A C 1
ATOM 773 O O . LYS A 1 93 ? 10.221 14.336 -14.289 1.00 68.94 93 LYS A O 1
ATOM 778 N N . PRO A 1 94 ? 9.501 12.831 -15.789 1.00 66.69 94 PRO A N 1
ATOM 779 C CA . PRO A 1 94 ? 8.118 13.334 -15.842 1.00 66.69 94 PRO A CA 1
ATOM 780 C C . PRO A 1 94 ? 7.388 13.302 -14.489 1.00 66.69 94 PRO A C 1
ATOM 782 O O . PRO A 1 94 ? 6.358 13.950 -14.320 1.00 66.69 94 PRO A O 1
ATOM 785 N N . GLU A 1 95 ? 7.902 12.547 -13.522 1.00 80.31 95 GLU A N 1
ATOM 786 C CA . GLU A 1 95 ? 7.416 12.509 -12.147 1.00 80.31 95 GLU A CA 1
ATOM 787 C C . GLU A 1 95 ? 7.558 13.835 -11.386 1.00 80.31 95 GLU A C 1
ATOM 789 O O . GLU A 1 95 ? 6.729 14.084 -10.510 1.00 80.31 95 GLU A O 1
ATOM 794 N N . ASP A 1 96 ? 8.524 14.698 -11.726 1.00 83.25 96 ASP A N 1
ATOM 795 C CA . ASP A 1 96 ? 8.760 15.951 -10.993 1.00 83.25 96 ASP A CA 1
ATOM 796 C C . ASP A 1 96 ? 7.509 16.862 -11.034 1.00 83.25 96 ASP A C 1
ATOM 798 O O . ASP A 1 96 ? 7.038 17.312 -9.989 1.00 83.25 96 ASP A O 1
ATOM 802 N N . SER A 1 97 ? 6.861 17.026 -12.199 1.00 85.19 97 SER A N 1
ATOM 803 C CA . SER A 1 97 ? 5.636 17.842 -12.311 1.00 85.19 97 SER A CA 1
ATOM 804 C C . SER A 1 97 ? 4.445 17.245 -11.554 1.00 85.19 97 SER A C 1
ATOM 806 O O . SER A 1 97 ? 3.615 17.966 -11.007 1.00 85.19 97 SER A O 1
ATOM 808 N N . ILE A 1 98 ? 4.350 15.911 -11.497 1.00 88.69 98 ILE A N 1
ATOM 809 C CA . ILE A 1 98 ? 3.276 15.227 -10.759 1.00 88.69 98 ILE A CA 1
ATOM 810 C C . ILE A 1 98 ? 3.448 15.454 -9.250 1.00 88.69 98 ILE A C 1
ATOM 812 O O . ILE A 1 98 ? 2.464 15.610 -8.523 1.00 88.69 98 ILE A O 1
ATOM 816 N N . ILE A 1 99 ? 4.695 15.473 -8.773 1.00 91.56 99 ILE A N 1
ATOM 817 C CA . ILE A 1 99 ? 5.016 15.748 -7.371 1.00 91.56 99 ILE A CA 1
ATOM 818 C C . ILE A 1 99 ? 4.710 17.209 -7.031 1.00 91.56 99 ILE A C 1
ATOM 820 O O . ILE A 1 99 ? 4.116 17.465 -5.985 1.00 91.56 99 ILE A O 1
ATOM 824 N N . GLU A 1 100 ? 5.035 18.157 -7.910 1.00 90.56 100 GLU A N 1
ATOM 825 C CA . GLU A 1 100 ? 4.689 19.572 -7.723 1.00 90.56 100 GLU A CA 1
ATOM 826 C C . GLU A 1 100 ? 3.169 19.784 -7.596 1.00 90.56 100 GLU A C 1
ATOM 828 O O . GLU A 1 100 ? 2.705 20.424 -6.645 1.00 90.56 100 GLU A O 1
ATOM 833 N N . ASP A 1 101 ? 2.374 19.173 -8.481 1.00 89.12 101 ASP A N 1
ATOM 834 C CA . ASP A 1 101 ? 0.906 19.220 -8.420 1.00 89.12 101 ASP A CA 1
ATOM 835 C C . ASP A 1 101 ? 0.353 18.601 -7.124 1.00 89.12 101 ASP A C 1
ATOM 837 O O . ASP A 1 101 ? -0.601 19.114 -6.512 1.00 89.12 101 ASP A O 1
ATOM 841 N N . LEU A 1 102 ? 0.962 17.498 -6.675 1.00 91.75 102 LEU A N 1
ATOM 842 C CA . LEU A 1 102 ? 0.637 16.860 -5.403 1.00 91.75 102 LEU A CA 1
ATOM 843 C C . LEU A 1 102 ? 0.939 17.798 -4.229 1.00 91.75 102 LEU A C 1
ATOM 845 O O . LEU A 1 102 ? 0.077 17.974 -3.366 1.00 91.75 102 LEU A O 1
ATOM 849 N N . MET A 1 103 ? 2.116 18.428 -4.205 1.00 94.38 103 MET A N 1
ATOM 850 C CA . MET A 1 103 ? 2.501 19.388 -3.165 1.00 94.38 103 MET A CA 1
ATOM 851 C C . MET A 1 103 ? 1.533 20.568 -3.117 1.00 94.38 103 MET A C 1
ATOM 853 O O . MET A 1 103 ? 1.011 20.893 -2.049 1.00 94.38 103 MET A O 1
ATOM 857 N N . GLY A 1 104 ? 1.187 21.148 -4.269 1.00 89.31 104 GLY A N 1
ATOM 858 C CA . GLY A 1 104 ? 0.202 22.228 -4.349 1.00 89.31 104 GLY A CA 1
ATOM 859 C C . GLY A 1 104 ? -1.185 21.818 -3.837 1.00 89.31 104 GLY A C 1
ATOM 860 O O . GLY A 1 104 ? -1.881 22.604 -3.184 1.00 89.31 104 GLY A O 1
ATOM 861 N N . SER A 1 105 ? -1.591 20.573 -4.091 1.00 89.94 105 SER A N 1
ATOM 862 C CA . SER A 1 105 ? -2.861 20.022 -3.608 1.00 89.94 105 SER A CA 1
ATOM 863 C C . SER A 1 105 ? -2.860 19.794 -2.094 1.00 89.94 105 SER A C 1
ATOM 865 O O . SER A 1 105 ? -3.827 20.168 -1.425 1.00 89.94 105 SER A O 1
ATOM 867 N N . LEU A 1 106 ? -1.779 19.240 -1.538 1.00 90.50 106 LEU A N 1
ATOM 868 C CA . LEU A 1 106 ? -1.640 19.017 -0.098 1.00 90.50 106 LEU A CA 1
ATOM 869 C C . LEU A 1 106 ? -1.579 20.340 0.671 1.00 90.50 106 LEU A C 1
ATOM 871 O O . LEU A 1 106 ? -2.279 20.481 1.671 1.00 90.50 106 LEU A O 1
ATOM 875 N N . SER A 1 107 ? -0.847 21.340 0.174 1.00 92.50 107 SER A N 1
ATOM 876 C CA . SER A 1 107 ? -0.762 22.663 0.814 1.00 92.50 107 SER A CA 1
ATOM 877 C C . SER A 1 107 ? -2.122 23.363 0.865 1.00 92.50 107 SER A C 1
ATOM 879 O O . SER A 1 107 ? -2.463 24.033 1.839 1.00 92.50 107 SER A O 1
ATOM 881 N N . ARG A 1 108 ? -2.964 23.159 -0.157 1.00 88.69 108 ARG A N 1
ATOM 882 C CA . ARG A 1 108 ? -4.346 23.665 -0.171 1.00 88.69 108 ARG A CA 1
ATOM 883 C C . ARG A 1 108 ? -5.252 22.925 0.813 1.00 88.69 108 ARG A C 1
ATOM 885 O O . ARG A 1 108 ? -6.160 23.541 1.379 1.00 88.69 108 ARG A O 1
ATOM 892 N N . MET A 1 109 ? -5.029 21.621 0.966 1.00 86.44 109 MET A N 1
ATOM 893 C CA . MET A 1 109 ? -5.792 20.733 1.843 1.00 86.44 109 MET A CA 1
ATOM 894 C C . MET A 1 109 ? -5.467 20.980 3.320 1.00 86.44 109 MET A C 1
ATOM 896 O O . MET A 1 109 ? -6.381 21.074 4.137 1.00 86.44 109 MET A O 1
ATOM 900 N N . TYR A 1 110 ? -4.190 21.161 3.655 1.00 88.56 110 TYR A N 1
ATOM 901 C CA . TYR A 1 110 ? -3.705 21.365 5.020 1.00 88.56 110 TYR A CA 1
ATOM 902 C C . TYR A 1 110 ? -3.104 22.761 5.196 1.00 88.56 110 TYR A C 1
ATOM 904 O O . TYR A 1 110 ? -1.914 22.926 5.439 1.00 88.56 110 TYR A O 1
ATOM 912 N N . ARG A 1 111 ? -3.953 23.790 5.116 1.00 88.38 111 ARG A N 1
ATOM 913 C CA . ARG A 1 111 ? -3.538 25.210 5.140 1.00 88.38 111 ARG A CA 1
ATOM 914 C C . ARG A 1 111 ? -2.744 25.638 6.379 1.00 88.38 111 ARG A C 1
ATOM 916 O O . ARG A 1 111 ? -2.058 26.649 6.335 1.00 88.38 111 ARG A O 1
ATOM 923 N N . ASN A 1 112 ? -2.879 24.895 7.475 1.00 90.31 112 ASN A N 1
ATOM 924 C CA . ASN A 1 112 ? -2.226 25.179 8.755 1.00 90.31 112 ASN A CA 1
ATOM 925 C C . ASN A 1 112 ? -1.016 24.267 9.018 1.00 90.31 112 ASN A C 1
ATOM 927 O O . ASN A 1 112 ? -0.496 24.248 10.132 1.00 90.31 112 ASN A O 1
ATOM 931 N N . SER A 1 113 ? -0.615 23.465 8.035 1.00 93.56 113 SER A N 1
ATOM 932 C CA . SER A 1 113 ? 0.509 22.539 8.133 1.00 93.56 113 SER A CA 1
ATOM 933 C C . SER A 1 113 ? 1.662 23.028 7.263 1.00 93.56 113 SER A C 1
ATOM 935 O O . SER A 1 113 ? 1.442 23.636 6.218 1.00 93.56 113 SER A O 1
ATOM 937 N N . SER A 1 114 ? 2.890 22.756 7.699 1.00 95.31 114 SER A N 1
ATOM 938 C CA . SER A 1 114 ? 4.074 22.936 6.856 1.00 95.31 114 SER A CA 1
ATOM 939 C C . SER A 1 114 ? 4.264 21.662 6.048 1.00 95.31 114 SER A C 1
ATOM 941 O O . SER A 1 114 ? 4.228 20.572 6.622 1.00 95.31 114 SER A O 1
ATOM 943 N N . ILE A 1 115 ? 4.401 21.783 4.730 1.00 96.38 115 ILE A N 1
ATOM 944 C CA . ILE A 1 115 ? 4.544 20.641 3.826 1.00 96.38 115 ILE A CA 1
ATOM 945 C C . ILE A 1 115 ? 5.813 20.833 3.018 1.00 96.38 115 ILE A C 1
ATOM 947 O O . ILE A 1 115 ? 5.946 21.828 2.305 1.00 96.38 115 ILE A O 1
ATOM 951 N N . THR A 1 116 ? 6.723 19.874 3.119 1.00 97.31 116 THR A N 1
ATOM 952 C CA . THR A 1 116 ? 7.970 19.853 2.357 1.00 97.31 116 THR A CA 1
ATOM 953 C C . THR A 1 116 ? 8.098 18.545 1.594 1.00 97.31 116 THR A C 1
ATOM 955 O O . THR A 1 116 ? 7.537 17.518 1.986 1.00 97.31 116 THR A O 1
ATOM 958 N N . PHE A 1 117 ? 8.831 18.596 0.485 1.00 97.06 117 PHE A N 1
ATOM 959 C CA . PHE A 1 117 ? 9.255 17.418 -0.253 1.00 97.06 117 PHE A CA 1
ATOM 960 C C . PHE A 1 117 ? 10.776 17.406 -0.332 1.00 97.06 117 PHE A C 1
ATOM 962 O O . PHE A 1 117 ? 11.375 18.248 -0.999 1.00 97.06 117 PHE A O 1
ATOM 969 N N . ASP A 1 118 ? 11.378 16.441 0.347 1.00 94.75 118 ASP A N 1
ATOM 970 C CA . ASP A 1 118 ? 12.810 16.200 0.323 1.00 94.75 118 ASP A CA 1
ATOM 971 C C . ASP A 1 118 ? 13.091 15.175 -0.777 1.00 94.75 118 ASP A C 1
ATOM 973 O O . ASP A 1 118 ? 12.815 13.979 -0.621 1.00 94.75 118 ASP A O 1
ATOM 977 N N . LYS A 1 119 ? 13.582 15.655 -1.925 1.00 92.12 119 LYS A N 1
ATOM 978 C CA . LYS A 1 119 ? 13.946 14.793 -3.055 1.00 92.12 119 LYS A CA 1
ATOM 979 C C . LYS A 1 119 ? 15.061 13.843 -2.625 1.00 92.12 119 LYS A C 1
ATOM 981 O O . LYS A 1 119 ? 16.038 14.255 -2.003 1.00 92.12 119 LYS A O 1
ATOM 986 N N . HIS A 1 120 ? 14.900 12.570 -2.959 1.00 90.81 120 HIS A N 1
ATOM 987 C CA . HIS A 1 120 ? 15.897 11.545 -2.703 1.00 90.81 120 HIS A CA 1
ATOM 988 C C . HIS A 1 120 ? 16.491 11.095 -4.032 1.00 90.81 120 HIS A C 1
ATOM 990 O O . HIS A 1 120 ? 15.775 10.629 -4.916 1.00 90.81 120 HIS A O 1
ATOM 996 N N . GLU A 1 121 ? 17.803 11.255 -4.165 1.00 84.88 121 GLU A N 1
ATOM 997 C CA . GLU A 1 121 ? 18.553 10.843 -5.344 1.00 84.88 121 GLU A CA 1
ATOM 998 C C . GLU A 1 121 ? 19.506 9.716 -4.946 1.00 84.88 121 GLU A C 1
ATOM 1000 O O . GLU A 1 121 ? 20.534 9.945 -4.313 1.00 84.88 121 GLU A O 1
ATOM 1005 N N . ASP A 1 122 ? 19.134 8.489 -5.303 1.00 84.75 122 ASP A N 1
ATOM 1006 C CA . ASP A 1 122 ? 19.990 7.309 -5.207 1.00 84.75 122 ASP A CA 1
ATOM 1007 C C . ASP A 1 122 ? 20.240 6.776 -6.622 1.00 84.75 122 ASP A C 1
ATOM 1009 O O . ASP A 1 122 ? 19.388 6.121 -7.233 1.00 84.75 122 ASP A O 1
ATOM 1013 N N . GLU A 1 123 ? 21.420 7.088 -7.161 1.00 81.50 123 GLU A N 1
ATOM 1014 C CA . GLU A 1 123 ? 21.832 6.671 -8.503 1.00 81.50 123 GLU A CA 1
ATOM 1015 C C . GLU A 1 123 ? 21.865 5.145 -8.658 1.00 81.50 123 GLU A C 1
ATOM 1017 O O . GLU A 1 123 ? 21.537 4.616 -9.723 1.00 81.50 123 GLU A O 1
ATOM 1022 N N . ASN A 1 124 ? 22.241 4.419 -7.602 1.00 82.69 124 ASN A N 1
ATOM 1023 C CA . ASN A 1 124 ? 22.345 2.968 -7.646 1.00 82.69 124 ASN A CA 1
ATOM 1024 C C . ASN A 1 124 ? 20.954 2.325 -7.664 1.00 82.69 124 ASN A C 1
ATOM 1026 O O . ASN A 1 124 ? 20.698 1.422 -8.463 1.00 82.69 124 ASN A O 1
ATOM 1030 N N . ASN A 1 125 ? 20.028 2.814 -6.836 1.00 85.00 125 ASN A N 1
ATOM 1031 C CA . ASN A 1 125 ? 18.642 2.348 -6.861 1.00 85.00 125 ASN A CA 1
ATOM 1032 C C . ASN A 1 125 ? 17.967 2.672 -8.202 1.00 85.00 125 ASN A C 1
ATOM 1034 O O . ASN A 1 125 ? 17.355 1.789 -8.808 1.00 85.00 125 ASN A O 1
ATOM 1038 N N . ASP A 1 126 ? 18.161 3.887 -8.729 1.00 84.06 126 ASP A N 1
ATOM 1039 C CA . ASP A 1 126 ? 17.639 4.278 -10.044 1.00 84.06 126 ASP A CA 1
ATOM 1040 C C . ASP A 1 126 ? 18.180 3.363 -11.155 1.00 84.06 126 ASP A C 1
ATOM 1042 O O . ASP A 1 126 ? 17.411 2.896 -12.001 1.00 84.06 126 ASP A O 1
ATOM 1046 N N . LEU A 1 127 ? 19.475 3.025 -11.120 1.00 82.94 127 LEU A N 1
ATOM 1047 C CA . LEU A 1 127 ? 20.099 2.080 -12.048 1.00 82.94 127 LEU A CA 1
ATOM 1048 C C . LEU A 1 127 ? 19.484 0.678 -11.938 1.00 82.94 127 LEU A C 1
ATOM 1050 O O . LEU A 1 127 ? 19.132 0.079 -12.959 1.00 82.94 127 LEU A O 1
ATOM 1054 N N . ILE A 1 128 ? 19.321 0.156 -10.719 1.00 87.12 128 ILE A N 1
ATOM 1055 C CA . ILE A 1 128 ? 18.705 -1.155 -10.471 1.00 87.12 128 ILE A CA 1
ATOM 1056 C C . ILE A 1 128 ? 17.262 -1.169 -10.987 1.00 87.12 128 ILE A C 1
ATOM 1058 O O . ILE A 1 128 ? 16.869 -2.099 -11.700 1.00 87.12 128 ILE A O 1
ATOM 1062 N N . TYR A 1 129 ? 16.473 -0.142 -10.668 1.00 89.62 129 TYR A N 1
ATOM 1063 C CA . TYR A 1 129 ? 15.086 -0.027 -11.107 1.00 89.62 129 TYR A CA 1
ATOM 1064 C C . TYR A 1 129 ? 14.983 0.049 -12.633 1.00 89.62 129 TYR A C 1
ATOM 1066 O O . TYR A 1 129 ? 14.239 -0.725 -13.242 1.00 89.62 129 TYR A O 1
ATOM 1074 N N . ARG A 1 130 ? 15.769 0.919 -13.279 1.00 84.69 130 ARG A N 1
ATOM 1075 C CA . ARG A 1 130 ? 15.802 1.066 -14.744 1.00 84.69 130 ARG A CA 1
ATOM 1076 C C . ARG A 1 130 ? 16.273 -0.205 -15.444 1.00 84.69 130 ARG A C 1
ATOM 1078 O O . ARG A 1 130 ? 15.669 -0.610 -16.437 1.00 84.69 130 ARG A O 1
ATOM 1085 N N . GLY A 1 131 ? 17.295 -0.871 -14.910 1.00 81.56 131 GLY A N 1
ATOM 1086 C CA . GLY A 1 131 ? 17.775 -2.154 -15.420 1.00 81.56 131 GLY A CA 1
ATOM 1087 C C . GLY A 1 131 ? 16.696 -3.235 -15.344 1.00 81.56 131 GLY A C 1
ATOM 1088 O O . GLY A 1 131 ? 16.412 -3.911 -16.336 1.00 81.56 131 GLY A O 1
ATOM 1089 N N . ASN A 1 132 ? 16.015 -3.348 -14.201 1.00 86.81 132 ASN A N 1
ATOM 1090 C CA . ASN A 1 132 ? 14.898 -4.276 -14.039 1.00 86.81 132 ASN A CA 1
ATOM 1091 C C . ASN A 1 132 ? 13.740 -3.941 -14.985 1.00 86.81 132 ASN A C 1
ATOM 1093 O O . ASN A 1 132 ? 13.223 -4.837 -15.650 1.00 86.81 132 ASN A O 1
ATOM 1097 N N . LYS A 1 133 ? 13.371 -2.663 -15.111 1.00 84.94 133 LYS A N 1
ATOM 1098 C CA . LYS A 1 133 ? 12.361 -2.172 -16.061 1.00 84.94 133 LYS A CA 1
ATOM 1099 C C . LYS A 1 133 ? 12.695 -2.592 -17.496 1.00 84.94 133 LYS A C 1
ATOM 1101 O O . LYS A 1 133 ? 11.848 -3.174 -18.174 1.00 84.94 133 LYS A O 1
ATOM 1106 N N . GLY A 1 134 ? 13.935 -2.368 -17.937 1.00 76.44 134 GLY A N 1
ATOM 1107 C CA . GLY A 1 134 ? 14.427 -2.801 -19.246 1.00 76.44 134 GLY A CA 1
ATOM 1108 C C . GLY A 1 134 ? 14.323 -4.315 -19.431 1.00 76.44 134 GLY A C 1
ATOM 1109 O O . GLY A 1 134 ? 13.793 -4.778 -20.439 1.00 76.44 134 GLY A O 1
ATOM 1110 N N . LYS A 1 135 ? 14.725 -5.092 -18.419 1.00 80.12 135 LYS A N 1
ATOM 1111 C CA . LYS A 1 135 ? 14.590 -6.554 -18.414 1.00 80.12 135 LYS A CA 1
ATOM 1112 C C . LYS A 1 135 ? 13.138 -7.009 -18.589 1.00 80.12 135 LYS A C 1
ATOM 1114 O O . LYS A 1 135 ? 12.897 -7.883 -19.418 1.00 80.12 135 LYS A O 1
ATOM 1119 N N . TYR A 1 136 ? 12.175 -6.432 -17.864 1.00 81.00 136 TYR A N 1
ATOM 1120 C CA . TYR A 1 136 ? 10.755 -6.789 -18.019 1.00 81.00 136 TYR A CA 1
ATOM 1121 C C . TYR A 1 136 ? 10.242 -6.505 -19.431 1.00 81.00 136 TYR A C 1
ATOM 1123 O O . TYR A 1 136 ? 9.576 -7.357 -20.017 1.00 81.00 136 TYR A O 1
ATOM 1131 N N . ILE A 1 137 ? 10.591 -5.347 -19.996 1.00 77.19 137 ILE A N 1
ATOM 1132 C CA . ILE A 1 137 ? 10.198 -4.980 -21.362 1.00 77.19 137 ILE A CA 1
ATOM 1133 C C . ILE A 1 137 ? 10.811 -5.950 -22.375 1.00 77.19 137 ILE A C 1
ATOM 1135 O O . ILE A 1 137 ? 10.099 -6.434 -23.247 1.00 77.19 137 ILE A O 1
ATOM 1139 N N . THR A 1 138 ? 12.093 -6.295 -22.246 1.00 73.00 138 THR A N 1
ATOM 1140 C CA . THR A 1 138 ? 12.747 -7.267 -23.137 1.00 73.00 138 THR A CA 1
ATOM 1141 C C . THR A 1 138 ? 12.123 -8.660 -23.020 1.00 73.00 138 THR A C 1
ATOM 1143 O O . THR A 1 138 ? 11.926 -9.333 -24.027 1.00 73.00 138 THR A O 1
ATOM 1146 N N . GLN A 1 139 ? 11.785 -9.104 -21.805 1.00 78.06 139 GLN A N 1
ATOM 1147 C CA . GLN A 1 139 ? 11.242 -10.446 -21.564 1.00 78.06 139 GLN A CA 1
ATOM 1148 C C . GLN A 1 139 ? 9.763 -10.590 -21.941 1.00 78.06 139 GLN A C 1
ATOM 1150 O O . GLN A 1 139 ? 9.337 -11.672 -22.344 1.00 78.06 139 GLN A O 1
ATOM 1155 N N . HIS A 1 140 ? 8.967 -9.529 -21.791 1.00 80.38 140 HIS A N 1
ATOM 1156 C CA . HIS A 1 140 ? 7.505 -9.596 -21.906 1.00 80.38 140 HIS A CA 1
ATOM 1157 C C . HIS A 1 140 ? 6.911 -8.616 -22.925 1.00 80.38 140 HIS A C 1
ATOM 1159 O O . HIS A 1 140 ? 5.693 -8.545 -23.073 1.00 80.38 140 HIS A O 1
ATOM 1165 N N . GLY A 1 141 ? 7.744 -7.838 -23.617 1.00 75.81 141 GLY A N 1
ATOM 1166 C CA . GLY A 1 141 ? 7.339 -6.831 -24.603 1.00 75.81 141 GLY A CA 1
ATOM 1167 C C . GLY A 1 141 ? 6.731 -5.555 -24.009 1.00 75.81 141 GLY A C 1
ATOM 1168 O O . GLY A 1 141 ? 6.449 -4.612 -24.744 1.00 75.81 141 GLY A O 1
ATOM 1169 N N . SER A 1 142 ? 6.501 -5.501 -22.695 1.00 84.44 142 SER A N 1
ATOM 1170 C CA . SER A 1 142 ? 5.923 -4.351 -21.994 1.00 84.44 142 SER A CA 1
ATOM 1171 C C . SER A 1 142 ? 6.183 -4.441 -20.487 1.00 84.44 142 SER A C 1
ATOM 1173 O O . SER A 1 142 ? 6.750 -5.419 -20.001 1.00 84.44 142 SER A O 1
ATOM 1175 N N . LEU A 1 143 ? 5.722 -3.441 -19.733 1.00 83.94 143 LEU A N 1
ATOM 1176 C CA . LEU A 1 143 ? 5.693 -3.492 -18.269 1.00 83.94 143 LEU A CA 1
ATOM 1177 C C . LEU A 1 143 ? 4.460 -4.202 -17.700 1.00 83.94 143 LEU A C 1
ATOM 1179 O O . LEU A 1 143 ? 4.318 -4.235 -16.485 1.00 83.94 143 LEU A O 1
ATOM 1183 N N . GLY A 1 144 ? 3.601 -4.791 -18.533 1.00 88.50 144 GLY A N 1
ATOM 1184 C CA . GLY A 1 144 ? 2.303 -5.324 -18.116 1.00 88.50 144 GLY A CA 1
ATOM 1185 C C . GLY A 1 144 ? 1.188 -4.280 -18.198 1.00 88.50 144 GLY A C 1
ATOM 1186 O O . GLY A 1 144 ? 1.434 -3.109 -18.499 1.00 88.50 144 GLY A O 1
ATOM 1187 N N . GLU A 1 145 ? -0.043 -4.717 -17.934 1.00 90.25 145 GLU A N 1
ATOM 1188 C CA . GLU A 1 145 ? -1.277 -3.954 -18.178 1.00 90.25 145 GLU A CA 1
ATOM 1189 C C . GLU A 1 145 ? -1.306 -2.588 -17.471 1.00 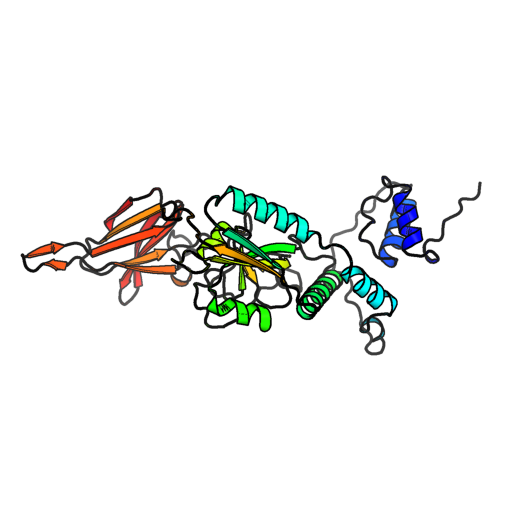90.25 145 GLU A C 1
ATOM 1191 O O . GLU A 1 145 ? -1.755 -1.604 -18.056 1.00 90.25 145 GLU A O 1
ATOM 1196 N N . HIS A 1 146 ? -0.784 -2.502 -16.242 1.00 93.19 146 HIS A N 1
ATOM 1197 C CA . HIS A 1 146 ? -0.855 -1.284 -15.425 1.00 93.19 146 HIS A CA 1
ATOM 1198 C C . HIS A 1 146 ? 0.436 -0.457 -15.439 1.00 93.19 146 HIS A C 1
ATOM 1200 O O . HIS A 1 146 ? 0.498 0.577 -14.778 1.00 93.19 146 HIS A O 1
ATOM 1206 N N . GLY A 1 147 ? 1.469 -0.896 -16.167 1.00 92.56 147 GLY A N 1
ATOM 1207 C CA . GLY A 1 147 ? 2.720 -0.153 -16.316 1.00 92.56 147 GLY A CA 1
ATOM 1208 C C . GLY A 1 147 ? 3.376 0.230 -14.984 1.00 92.56 147 GLY A C 1
ATOM 1209 O O . GLY A 1 147 ? 3.611 -0.621 -14.127 1.00 92.56 147 GLY A O 1
ATOM 1210 N N . GLU A 1 148 ? 3.694 1.511 -14.823 1.00 93.56 148 GLU A N 1
ATOM 1211 C CA . GLU A 1 148 ? 4.263 2.095 -13.606 1.00 93.56 148 GLU A CA 1
ATOM 1212 C C . GLU A 1 148 ? 3.412 3.272 -13.114 1.00 93.56 148 GLU A C 1
ATOM 1214 O O . GLU A 1 148 ? 2.638 3.851 -13.878 1.00 93.56 148 GLU A O 1
ATOM 1219 N N . GLY A 1 149 ? 3.555 3.632 -11.842 1.00 92.81 149 GLY A N 1
ATOM 1220 C CA . GLY A 1 149 ? 2.873 4.791 -11.280 1.00 92.81 149 GLY A CA 1
ATOM 1221 C C . GLY A 1 149 ? 3.506 5.280 -9.986 1.00 92.81 149 GLY A C 1
ATOM 1222 O O . GLY A 1 149 ? 4.168 4.520 -9.278 1.00 92.81 149 GLY A O 1
ATOM 1223 N N . ILE A 1 150 ? 3.271 6.554 -9.669 1.00 95.88 150 ILE A N 1
ATOM 1224 C CA . ILE A 1 150 ? 3.678 7.140 -8.392 1.00 95.88 150 ILE A CA 1
ATOM 1225 C C . ILE A 1 150 ? 2.743 6.629 -7.302 1.00 95.88 150 ILE A C 1
ATOM 1227 O O . ILE A 1 150 ? 1.531 6.841 -7.357 1.00 95.88 150 ILE A O 1
ATOM 1231 N N . LEU A 1 151 ? 3.318 5.961 -6.309 1.00 97.94 151 LEU A N 1
ATOM 1232 C CA . LEU A 1 151 ? 2.612 5.463 -5.139 1.00 97.94 151 LEU A CA 1
ATOM 1233 C C . LEU A 1 151 ? 3.310 5.927 -3.858 1.00 97.94 151 LEU A C 1
ATOM 1235 O O . LEU A 1 151 ? 4.455 6.377 -3.857 1.00 97.94 151 LEU A O 1
ATOM 1239 N N . TYR A 1 152 ? 2.596 5.786 -2.749 1.00 98.12 152 TYR A N 1
ATOM 1240 C CA . TYR A 1 152 ? 2.981 6.325 -1.455 1.00 98.12 152 TYR A CA 1
ATOM 1241 C C . TYR A 1 152 ? 3.140 5.219 -0.416 1.00 98.12 152 TYR A C 1
ATOM 1243 O O . TYR A 1 152 ? 2.384 4.242 -0.412 1.00 98.12 152 TYR A O 1
ATOM 1251 N N . HIS A 1 153 ? 4.072 5.410 0.510 1.00 96.94 153 HIS A N 1
ATOM 1252 C CA . HIS A 1 153 ? 4.266 4.553 1.671 1.00 96.94 153 HIS A CA 1
ATOM 1253 C C . HIS A 1 153 ? 4.405 5.409 2.932 1.00 96.94 153 HIS A C 1
ATOM 1255 O O . HIS A 1 153 ? 5.359 6.165 3.088 1.00 96.94 153 HIS A O 1
ATOM 1261 N N . GLY A 1 154 ? 3.441 5.297 3.844 1.00 94.69 154 GLY A N 1
ATOM 1262 C CA . GLY A 1 154 ? 3.527 5.944 5.151 1.00 94.69 154 GLY A CA 1
ATOM 1263 C C . GLY A 1 154 ? 4.348 5.109 6.118 1.00 94.69 154 GLY A C 1
ATOM 1264 O O . GLY A 1 154 ? 4.065 3.922 6.274 1.00 94.69 154 GLY A O 1
ATOM 1265 N N . THR A 1 155 ? 5.312 5.731 6.790 1.00 92.25 155 THR A N 1
ATOM 1266 C CA . THR A 1 155 ? 6.160 5.059 7.781 1.00 92.25 155 THR A CA 1
ATOM 1267 C C . THR A 1 155 ? 6.396 5.940 9.007 1.00 92.25 155 THR A C 1
ATOM 1269 O O . THR A 1 155 ? 6.110 7.140 8.995 1.00 92.25 155 THR A O 1
ATOM 1272 N N . ASP A 1 156 ? 6.895 5.319 10.073 1.00 91.75 156 ASP A N 1
ATOM 1273 C CA . ASP A 1 156 ? 7.475 6.001 11.225 1.00 91.75 156 ASP A CA 1
ATOM 1274 C C . ASP A 1 156 ? 8.878 6.532 10.880 1.00 91.75 156 ASP A C 1
ATOM 1276 O O . ASP A 1 156 ? 9.624 5.892 10.129 1.00 91.75 156 ASP A O 1
ATOM 1280 N N . GLU A 1 157 ? 9.251 7.658 11.488 1.00 92.94 157 GLU A N 1
ATOM 1281 C CA . GLU A 1 157 ? 10.523 8.375 11.339 1.00 92.94 157 GLU A CA 1
ATOM 1282 C C . GLU A 1 157 ? 11.725 7.455 11.556 1.00 92.94 157 GLU A C 1
ATOM 1284 O O . GLU A 1 157 ? 12.656 7.420 10.754 1.00 92.94 157 GLU A O 1
ATOM 1289 N N . LYS A 1 158 ? 11.656 6.618 12.599 1.00 91.94 158 LYS A N 1
ATOM 1290 C CA . LYS A 1 158 ? 12.710 5.659 12.962 1.00 91.94 158 LYS A CA 1
ATOM 1291 C C . LYS A 1 158 ? 13.080 4.686 11.834 1.00 91.94 158 LYS A C 1
ATOM 1293 O O . LYS A 1 158 ? 14.161 4.106 11.870 1.00 91.94 158 LYS A O 1
ATOM 1298 N N . ASN A 1 159 ? 12.188 4.467 10.864 1.00 91.69 159 ASN A N 1
ATOM 1299 C CA . ASN A 1 159 ? 12.446 3.570 9.740 1.00 91.69 159 ASN A CA 1
ATOM 1300 C C . ASN A 1 159 ? 12.991 4.316 8.514 1.00 91.69 159 ASN A C 1
ATOM 1302 O O . ASN A 1 159 ? 13.543 3.661 7.640 1.00 91.69 159 ASN A O 1
ATOM 1306 N N . LEU A 1 160 ? 12.849 5.646 8.421 1.00 92.00 160 LEU A N 1
ATOM 1307 C CA . LEU A 1 160 ? 13.195 6.400 7.209 1.00 92.00 160 LEU A CA 1
ATOM 1308 C C . LEU A 1 160 ? 14.655 6.209 6.823 1.00 92.00 160 LEU A C 1
ATOM 1310 O O . LEU A 1 160 ? 14.932 5.792 5.708 1.00 92.00 160 LEU A O 1
ATOM 1314 N N . VAL A 1 161 ? 15.574 6.436 7.764 1.00 90.38 161 VAL A N 1
ATOM 1315 C CA . VAL A 1 161 ? 17.017 6.330 7.503 1.00 90.38 161 VAL A CA 1
ATOM 1316 C C . VAL A 1 161 ? 17.388 4.936 6.997 1.00 90.38 161 VAL A C 1
ATOM 1318 O O . VAL A 1 161 ? 18.139 4.814 6.038 1.00 90.38 161 VAL A O 1
ATOM 1321 N N . SER A 1 162 ? 16.829 3.879 7.597 1.00 92.25 162 SER A N 1
ATOM 1322 C CA . SER A 1 162 ? 17.118 2.514 7.139 1.00 92.25 162 SER A CA 1
ATOM 1323 C C . SER A 1 162 ? 16.475 2.198 5.792 1.00 92.25 162 SER A C 1
ATOM 1325 O O . SER A 1 162 ? 17.102 1.524 4.993 1.00 92.25 162 SER A O 1
ATOM 1327 N N . ILE A 1 163 ? 15.274 2.704 5.497 1.00 93.44 163 ILE A N 1
ATOM 1328 C CA . ILE A 1 163 ? 14.645 2.499 4.183 1.00 93.44 163 ILE A CA 1
ATOM 1329 C C . ILE A 1 163 ? 15.401 3.252 3.082 1.00 93.44 163 ILE A C 1
ATOM 1331 O O . ILE A 1 163 ? 15.585 2.701 2.005 1.00 93.44 163 ILE A O 1
ATOM 1335 N N . LEU A 1 164 ? 15.838 4.488 3.330 1.00 91.00 164 LEU A N 1
ATOM 1336 C CA . LEU A 1 164 ? 16.572 5.272 2.334 1.00 91.00 164 LEU A CA 1
ATOM 1337 C C . LEU A 1 164 ? 17.976 4.716 2.071 1.00 91.00 164 LEU A C 1
ATOM 1339 O O . LEU A 1 164 ? 18.434 4.766 0.940 1.00 91.00 164 LEU A O 1
ATOM 1343 N N . ASN A 1 165 ? 18.650 4.180 3.093 1.00 88.50 165 ASN A N 1
ATOM 1344 C CA . ASN A 1 165 ? 20.016 3.668 2.945 1.00 88.50 165 ASN A CA 1
ATOM 1345 C C . ASN A 1 165 ? 20.068 2.190 2.529 1.00 88.50 165 ASN A C 1
ATOM 1347 O O . ASN A 1 165 ? 20.924 1.806 1.736 1.00 88.50 165 ASN A O 1
ATOM 1351 N N . ASP A 1 166 ? 19.179 1.358 3.082 1.00 89.50 166 ASP A N 1
ATOM 1352 C CA . ASP A 1 166 ? 19.221 -0.104 2.937 1.00 89.50 166 ASP A CA 1
ATOM 1353 C C . ASP A 1 166 ? 18.052 -0.666 2.105 1.00 89.50 166 ASP A C 1
ATOM 1355 O O . ASP A 1 166 ? 17.943 -1.887 1.961 1.00 89.50 166 ASP A O 1
ATOM 1359 N N . ASP A 1 167 ? 17.166 0.191 1.584 1.00 92.56 167 ASP A N 1
ATOM 1360 C CA . ASP A 1 167 ? 15.895 -0.178 0.948 1.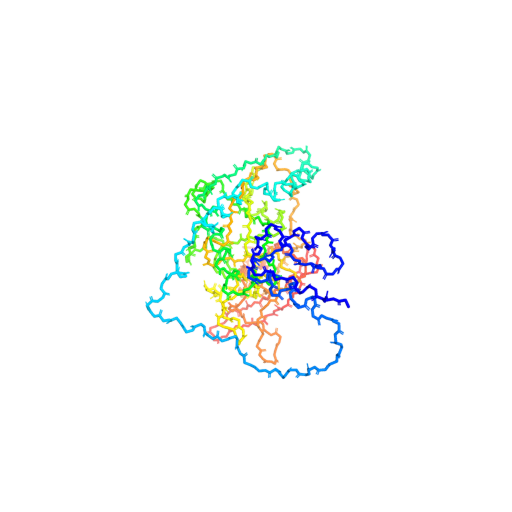00 92.56 167 ASP A CA 1
ATOM 1361 C C . ASP A 1 167 ? 14.870 -0.802 1.935 1.00 92.56 167 ASP A C 1
ATOM 1363 O O . ASP A 1 167 ? 15.117 -1.058 3.121 1.00 92.56 167 ASP A O 1
ATOM 1367 N N . PHE A 1 168 ? 13.643 -1.035 1.469 1.00 92.12 168 PHE A N 1
ATOM 1368 C CA . PHE A 1 168 ? 12.603 -1.688 2.250 1.00 92.12 168 PHE A CA 1
ATOM 1369 C C . PHE A 1 168 ? 12.981 -3.134 2.591 1.00 92.12 168 PHE A C 1
ATOM 1371 O O . PHE A 1 168 ? 13.302 -3.954 1.727 1.00 92.12 168 PHE A O 1
ATOM 1378 N N . ARG A 1 169 ? 12.831 -3.493 3.870 1.00 87.69 169 ARG A N 1
ATOM 1379 C CA . ARG A 1 169 ? 13.071 -4.859 4.347 1.00 87.69 169 ARG A CA 1
ATOM 1380 C C . ARG A 1 169 ? 11.850 -5.751 4.139 1.00 87.69 169 ARG A C 1
ATOM 1382 O O . ARG A 1 169 ? 10.804 -5.567 4.764 1.00 87.69 169 ARG A O 1
ATOM 1389 N N . LEU A 1 170 ? 12.015 -6.796 3.335 1.00 81.56 170 LEU A N 1
ATOM 1390 C CA . LEU A 1 170 ? 11.051 -7.890 3.205 1.00 81.56 170 LEU A CA 1
ATOM 1391 C C . LEU A 1 170 ? 11.201 -8.860 4.383 1.00 81.56 170 LEU A C 1
ATOM 1393 O O . LEU A 1 170 ? 11.935 -9.841 4.321 1.00 81.56 170 LEU A O 1
ATOM 1397 N N . THR A 1 171 ? 10.523 -8.565 5.491 1.00 71.00 171 THR A N 1
ATOM 1398 C CA . THR A 1 171 ? 10.526 -9.426 6.683 1.00 71.00 171 THR A CA 1
ATOM 1399 C C . THR A 1 171 ? 9.435 -10.497 6.626 1.00 71.00 171 THR A C 1
ATOM 1401 O O . THR A 1 171 ? 8.305 -10.251 6.196 1.00 71.00 171 THR A O 1
ATOM 1404 N N . THR A 1 172 ? 9.748 -11.690 7.136 1.00 62.06 172 THR A N 1
ATOM 1405 C CA . THR A 1 172 ? 8.772 -12.768 7.360 1.00 62.06 172 THR A CA 1
ATOM 1406 C C . THR A 1 172 ? 7.816 -12.474 8.522 1.00 62.06 172 THR A C 1
ATOM 1408 O O . THR A 1 172 ? 6.749 -13.093 8.580 1.00 62.06 172 THR A O 1
ATOM 1411 N N . ASN A 1 173 ? 8.164 -11.505 9.381 1.00 62.00 173 ASN A N 1
ATOM 1412 C CA . ASN A 1 173 ? 7.414 -11.054 10.555 1.00 62.00 173 ASN A CA 1
ATOM 1413 C C . ASN A 1 173 ? 7.078 -9.555 10.445 1.00 62.00 173 ASN A C 1
ATOM 1415 O O . ASN A 1 173 ? 7.737 -8.719 11.070 1.00 62.00 173 ASN A O 1
ATOM 1419 N N . PRO A 1 174 ? 6.081 -9.175 9.629 1.00 66.94 174 PRO A N 1
ATOM 1420 C CA . PRO A 1 174 ? 5.688 -7.779 9.496 1.00 66.94 174 PRO A CA 1
ATOM 1421 C C . PRO A 1 174 ? 5.033 -7.266 10.787 1.00 66.94 174 PRO A C 1
ATOM 1423 O O . PRO A 1 174 ? 4.145 -7.905 11.349 1.00 66.94 174 PRO A O 1
ATOM 1426 N N . VAL A 1 175 ? 5.443 -6.073 11.229 1.00 59.53 175 VAL A N 1
ATOM 1427 C CA . VAL A 1 175 ? 4.898 -5.385 12.420 1.00 59.53 175 VAL A CA 1
ATOM 1428 C C . VAL A 1 175 ? 3.450 -4.918 12.193 1.00 59.53 175 VAL A C 1
ATOM 1430 O O . VAL A 1 175 ? 2.678 -4.736 13.135 1.00 59.53 175 VAL A O 1
ATOM 1433 N N . HIS A 1 176 ? 3.052 -4.738 10.932 1.00 66.56 176 HIS A N 1
ATOM 1434 C CA . HIS A 1 176 ? 1.705 -4.340 10.534 1.00 66.56 176 HIS A CA 1
ATOM 1435 C C . HIS A 1 176 ? 0.955 -5.486 9.843 1.00 66.56 176 HIS A C 1
ATOM 1437 O O . HIS A 1 176 ? 1.548 -6.416 9.297 1.00 66.56 176 HIS A O 1
ATOM 1443 N N . GLY A 1 177 ? -0.381 -5.433 9.888 1.00 63.03 177 GLY A N 1
ATOM 1444 C CA . GLY A 1 177 ? -1.234 -6.489 9.339 1.00 63.03 177 GLY A CA 1
ATOM 1445 C C . GLY A 1 177 ? -1.001 -6.705 7.841 1.00 63.03 177 GLY A C 1
ATOM 1446 O O . GLY A 1 177 ? -1.105 -5.767 7.060 1.00 63.03 177 GLY A O 1
ATOM 1447 N N . HIS A 1 178 ? -0.747 -7.952 7.451 1.00 75.94 178 HIS A N 1
ATOM 1448 C CA . HIS A 1 178 ? -0.411 -8.371 6.088 1.00 75.94 178 HIS A CA 1
ATOM 1449 C C . HIS A 1 178 ? -1.612 -9.028 5.394 1.00 75.94 178 HIS A C 1
ATOM 1451 O O . HIS A 1 178 ? -1.525 -10.142 4.886 1.00 75.94 178 HIS A O 1
ATOM 1457 N N . LEU A 1 179 ? -2.767 -8.355 5.401 1.00 81.31 179 LEU A N 1
ATOM 1458 C CA . LEU A 1 179 ? -4.023 -8.942 4.915 1.00 81.31 179 LEU A CA 1
ATOM 1459 C C . LEU A 1 179 ? -3.949 -9.407 3.451 1.00 81.31 179 LEU A C 1
ATOM 1461 O O . LEU A 1 179 ? -4.578 -10.390 3.077 1.00 81.31 179 LEU A O 1
ATOM 1465 N N . TYR A 1 180 ? -3.156 -8.711 2.639 1.00 87.75 180 TYR A N 1
ATOM 1466 C CA . TYR A 1 180 ? -2.967 -8.999 1.218 1.00 87.75 180 TYR A CA 1
ATOM 1467 C C . TYR A 1 180 ? -1.610 -9.677 0.951 1.00 87.75 180 TYR A C 1
ATOM 1469 O O . TYR A 1 180 ? -1.086 -9.656 -0.164 1.00 87.75 180 TYR A O 1
ATOM 1477 N N . GLY A 1 181 ? -1.045 -10.292 1.995 1.00 88.75 181 GLY A N 1
ATOM 1478 C CA . GLY A 1 181 ? 0.203 -11.046 1.981 1.00 88.75 181 GLY A CA 1
ATOM 1479 C C . GLY A 1 181 ? 1.393 -10.233 2.473 1.00 88.75 181 GLY A C 1
ATOM 1480 O O . GLY A 1 181 ? 1.353 -9.003 2.523 1.00 88.75 181 GLY A O 1
ATOM 1481 N N . LYS A 1 182 ? 2.477 -10.917 2.837 1.00 90.12 182 LYS A N 1
ATOM 1482 C CA . LYS A 1 182 ? 3.706 -10.274 3.329 1.00 90.12 182 LYS A CA 1
ATOM 1483 C C . LYS A 1 182 ? 4.413 -9.538 2.198 1.00 90.12 182 LYS A C 1
ATOM 1485 O O . LYS A 1 182 ? 4.425 -10.029 1.076 1.00 90.12 182 LYS A O 1
ATOM 1490 N N . GLY A 1 183 ? 4.962 -8.359 2.450 1.00 93.12 183 GLY A N 1
ATOM 1491 C CA . GLY A 1 183 ? 5.625 -7.577 1.410 1.00 93.12 183 GLY A CA 1
ATOM 1492 C C . GLY A 1 183 ? 5.661 -6.092 1.725 1.00 93.12 183 GLY A C 1
ATOM 1493 O O . GLY A 1 183 ? 5.313 -5.673 2.829 1.00 93.12 183 GLY A O 1
ATOM 1494 N N . ILE A 1 184 ? 6.055 -5.309 0.729 1.00 94.62 184 ILE A N 1
ATOM 1495 C CA . ILE A 1 184 ? 6.137 -3.850 0.801 1.00 94.62 184 ILE A CA 1
ATOM 1496 C C . ILE A 1 184 ? 4.821 -3.283 0.291 1.00 94.62 184 ILE A C 1
ATOM 1498 O O . ILE A 1 184 ? 4.410 -3.581 -0.829 1.00 94.62 184 ILE A O 1
ATOM 1502 N N . TYR A 1 185 ? 4.147 -2.501 1.129 1.00 95.06 185 TYR A N 1
ATOM 1503 C CA . TYR A 1 185 ? 2.823 -1.961 0.840 1.00 95.06 185 TYR A CA 1
ATOM 1504 C C . TYR A 1 185 ? 2.937 -0.533 0.327 1.00 95.06 185 TYR A C 1
ATOM 1506 O O . TYR A 1 185 ? 3.391 0.345 1.050 1.00 95.06 185 TYR A O 1
ATOM 1514 N N . PHE A 1 186 ? 2.441 -0.289 -0.874 1.00 97.75 186 PHE A N 1
ATOM 1515 C CA . PHE A 1 186 ? 2.238 1.040 -1.428 1.00 97.75 186 PHE A CA 1
ATOM 1516 C C . PHE A 1 186 ? 0.741 1.332 -1.575 1.00 97.75 186 PHE A C 1
ATOM 1518 O O . PHE A 1 186 ? -0.092 0.423 -1.600 1.00 97.75 186 PHE A O 1
ATOM 1525 N N . THR A 1 187 ? 0.379 2.605 -1.683 1.00 97.00 187 THR A N 1
ATOM 1526 C CA . THR A 1 187 ? -0.997 3.070 -1.909 1.00 97.00 187 THR A CA 1
ATOM 1527 C C . THR A 1 187 ? -0.993 4.214 -2.915 1.00 97.00 187 THR A C 1
ATOM 1529 O O . THR A 1 187 ? -0.115 5.064 -2.870 1.00 97.00 187 THR A O 1
ATOM 1532 N N . ASN A 1 188 ? -1.984 4.272 -3.804 1.00 95.00 188 ASN A N 1
ATOM 1533 C CA . ASN A 1 188 ? -2.216 5.428 -4.692 1.00 95.00 188 ASN A CA 1
ATOM 1534 C C . ASN A 1 188 ? -3.005 6.555 -4.002 1.00 95.00 188 ASN A C 1
ATOM 1536 O O . ASN A 1 188 ? -3.372 7.552 -4.610 1.00 95.00 188 ASN A O 1
ATOM 1540 N N . ASP A 1 189 ? -3.324 6.358 -2.730 1.00 93.19 189 ASP A N 1
ATOM 1541 C CA . ASP A 1 189 ? -4.112 7.256 -1.908 1.00 93.19 189 ASP A CA 1
ATOM 1542 C C . ASP A 1 189 ? -3.224 7.817 -0.795 1.00 93.19 189 ASP A C 1
ATOM 1544 O O . ASP A 1 189 ? -2.849 7.095 0.140 1.00 93.19 189 ASP A O 1
ATOM 1548 N N . ILE A 1 190 ? -2.881 9.099 -0.937 1.00 91.75 190 ILE A N 1
ATOM 1549 C CA . ILE A 1 190 ? -1.971 9.829 -0.053 1.00 91.75 190 ILE A CA 1
ATOM 1550 C C . ILE A 1 190 ? -2.514 9.936 1.376 1.00 91.75 190 ILE A C 1
ATOM 1552 O O . ILE A 1 190 ? -1.770 9.757 2.336 1.00 91.75 190 ILE A O 1
ATOM 1556 N N . GLU A 1 191 ? -3.827 10.102 1.544 1.00 90.06 191 GLU A N 1
ATOM 1557 C CA . GLU A 1 191 ? -4.489 10.177 2.852 1.00 90.06 191 GLU A CA 1
ATOM 1558 C C . GLU A 1 191 ? -4.348 8.875 3.645 1.00 90.06 191 GLU A C 1
ATOM 1560 O O . GLU A 1 191 ? -4.238 8.879 4.881 1.00 90.06 191 GLU A O 1
ATOM 1565 N N . LYS A 1 192 ? -4.318 7.742 2.929 1.00 88.69 192 LYS A N 1
ATOM 1566 C CA . LYS A 1 192 ? -4.013 6.440 3.522 1.00 88.69 192 LYS A CA 1
ATOM 1567 C C . LYS A 1 192 ? -2.550 6.360 3.942 1.00 88.69 192 LYS A C 1
ATOM 1569 O O . LYS A 1 192 ? -2.296 5.926 5.059 1.00 88.69 192 LYS A O 1
ATOM 1574 N N . ALA A 1 193 ? -1.602 6.795 3.113 1.00 93.00 193 ALA A N 1
ATOM 1575 C CA . ALA A 1 193 ? -0.193 6.813 3.511 1.00 93.00 193 ALA A CA 1
ATOM 1576 C C . ALA A 1 193 ? 0.022 7.688 4.760 1.00 93.00 193 ALA A C 1
ATOM 1578 O O . ALA A 1 193 ? 0.564 7.212 5.753 1.00 93.00 193 ALA A O 1
ATOM 1579 N N . ILE A 1 194 ? -0.534 8.901 4.780 1.00 91.81 194 ILE A N 1
ATOM 1580 C CA . ILE A 1 194 ? -0.507 9.806 5.941 1.00 91.81 194 ILE A CA 1
ATOM 1581 C C . ILE A 1 194 ? -1.098 9.142 7.196 1.00 91.81 194 ILE A C 1
ATOM 1583 O O . ILE A 1 194 ? -0.585 9.319 8.298 1.00 91.81 194 ILE A O 1
ATOM 1587 N N . TYR A 1 195 ? -2.167 8.349 7.054 1.00 86.19 195 TYR A N 1
ATOM 1588 C CA . TYR A 1 195 ? -2.770 7.619 8.175 1.00 86.19 195 TYR A CA 1
ATOM 1589 C C . TYR A 1 195 ? -1.845 6.544 8.770 1.00 86.19 195 TYR A C 1
ATOM 1591 O O . TYR A 1 195 ? -1.852 6.335 9.986 1.00 86.19 195 TYR A O 1
ATOM 1599 N N . TYR A 1 196 ? -1.080 5.839 7.933 1.00 85.12 196 TYR A N 1
ATOM 1600 C CA . TYR A 1 196 ? -0.132 4.824 8.402 1.00 85.12 196 TYR A CA 1
ATOM 1601 C C . TYR A 1 196 ? 1.191 5.419 8.887 1.00 85.12 196 TYR A C 1
ATOM 1603 O O . TYR A 1 196 ? 1.875 4.752 9.656 1.00 85.12 196 TYR A O 1
ATOM 1611 N N . SER A 1 197 ? 1.508 6.659 8.513 1.00 90.00 197 SER A N 1
ATOM 1612 C CA . SER A 1 197 ? 2.676 7.371 9.019 1.00 90.00 197 SER A CA 1
ATOM 1613 C C . SER A 1 197 ? 2.472 7.892 10.443 1.00 90.00 197 SER A C 1
ATOM 1615 O O . SER A 1 197 ? 1.459 8.541 10.742 1.00 90.00 197 SER A O 1
ATOM 1617 N N . GLU A 1 198 ? 3.458 7.632 11.307 1.00 88.06 198 GLU A N 1
ATOM 1618 C CA . GLU A 1 198 ? 3.613 8.244 12.630 1.00 88.06 198 GLU A CA 1
ATOM 1619 C C . GLU A 1 198 ? 2.291 8.337 13.403 1.00 88.06 198 GLU A C 1
ATOM 1621 O O . GLU A 1 198 ? 1.769 9.417 13.718 1.00 88.06 198 GLU A O 1
ATOM 1626 N N . ARG A 1 199 ? 1.650 7.181 13.607 1.00 79.31 199 ARG A N 1
ATOM 1627 C CA . ARG A 1 199 ? 0.279 7.112 14.131 1.00 79.31 199 ARG A CA 1
ATOM 1628 C C . ARG A 1 199 ? 0.144 7.886 15.443 1.00 79.31 199 ARG A C 1
ATOM 1630 O O . ARG A 1 199 ? 0.824 7.605 16.421 1.00 79.31 199 ARG A O 1
ATOM 1637 N N . GLY A 1 200 ? -0.789 8.838 15.464 1.00 74.56 200 GLY A N 1
ATOM 1638 C CA . GLY A 1 200 ? -1.062 9.683 16.629 1.00 74.56 200 GLY A CA 1
ATOM 1639 C C . GLY A 1 200 ? -0.151 10.905 16.792 1.00 74.56 200 GLY A C 1
ATOM 1640 O O . GLY A 1 200 ? -0.453 11.738 17.640 1.00 74.56 200 GLY A O 1
ATOM 1641 N N . LYS A 1 201 ? 0.902 11.065 15.980 1.00 85.06 201 LYS A N 1
ATOM 1642 C CA . LYS A 1 201 ? 1.746 12.270 15.990 1.00 85.06 201 LYS A CA 1
ATOM 1643 C C . LYS A 1 201 ? 1.293 13.311 14.963 1.00 85.06 201 LYS A C 1
ATOM 1645 O O . LYS A 1 201 ? 0.598 12.987 13.996 1.00 85.06 201 LYS A O 1
ATOM 1650 N N . SER A 1 202 ? 1.698 14.559 15.197 1.00 89.38 202 SER A N 1
ATOM 1651 C CA . SER A 1 202 ? 1.443 15.727 14.342 1.00 89.38 202 SER A CA 1
ATOM 1652 C C . SER A 1 202 ? 2.452 15.901 13.209 1.00 89.38 202 SER A C 1
ATOM 1654 O O . SER A 1 202 ? 2.191 16.685 12.307 1.00 89.38 202 SER A O 1
ATOM 1656 N N . THR A 1 203 ? 3.581 15.199 13.243 1.00 94.38 203 THR A N 1
ATOM 1657 C CA . THR A 1 203 ? 4.517 15.149 12.116 1.00 94.38 203 THR A CA 1
ATOM 1658 C C . THR A 1 203 ? 4.318 13.839 11.373 1.00 94.38 203 THR A C 1
ATOM 1660 O O . THR A 1 203 ? 4.167 12.789 12.003 1.00 94.38 203 THR A O 1
ATOM 1663 N N . LYS A 1 204 ? 4.246 13.912 10.044 1.00 95.06 204 LYS A N 1
ATOM 1664 C CA . LYS A 1 204 ? 4.004 12.779 9.146 1.00 95.06 204 LYS A CA 1
ATOM 1665 C C . LYS A 1 204 ? 5.110 12.692 8.113 1.00 95.06 204 LYS A C 1
ATOM 1667 O O . LYS A 1 204 ? 5.519 13.713 7.579 1.00 95.06 204 LYS A O 1
ATOM 1672 N N . TYR A 1 205 ? 5.496 11.466 7.796 1.00 96.81 205 TYR A N 1
ATOM 1673 C CA . TYR A 1 205 ? 6.504 11.120 6.808 1.00 96.81 205 TYR A CA 1
ATOM 1674 C C . TYR A 1 205 ? 5.940 10.109 5.816 1.00 96.81 205 TYR A C 1
ATOM 1676 O O . TYR A 1 205 ? 5.550 8.987 6.170 1.00 96.81 205 TYR A O 1
ATOM 1684 N N . VAL A 1 206 ? 5.895 10.512 4.553 1.00 97.81 206 VAL A N 1
ATOM 1685 C CA . VAL A 1 206 ? 5.401 9.678 3.464 1.00 97.81 206 VAL A CA 1
ATOM 1686 C C . VAL A 1 206 ? 6.476 9.552 2.404 1.00 97.81 206 VAL A C 1
ATOM 1688 O O . VAL A 1 206 ? 6.857 10.532 1.777 1.00 97.81 206 VAL A O 1
ATOM 1691 N N . ILE A 1 207 ? 6.925 8.326 2.170 1.00 97.88 207 ILE A N 1
ATOM 1692 C CA . ILE A 1 207 ? 7.816 8.003 1.062 1.00 97.88 207 ILE A CA 1
ATOM 1693 C C . ILE A 1 207 ? 7.001 8.031 -0.231 1.00 97.88 207 ILE A C 1
ATOM 1695 O O . ILE A 1 207 ? 5.937 7.407 -0.317 1.00 97.88 207 ILE A O 1
ATOM 1699 N N . VAL A 1 208 ? 7.516 8.734 -1.233 1.00 97.81 208 VAL A N 1
ATOM 1700 C CA . VAL A 1 208 ? 6.991 8.769 -2.600 1.00 97.81 208 VAL A CA 1
ATOM 1701 C C . VAL A 1 208 ? 7.897 7.912 -3.470 1.00 97.81 208 VAL A C 1
ATOM 1703 O O . VAL A 1 208 ? 9.115 8.076 -3.445 1.00 97.81 208 VAL A O 1
ATOM 1706 N N . ALA A 1 209 ? 7.317 6.995 -4.237 1.00 96.88 209 ALA A N 1
ATOM 1707 C CA . ALA A 1 209 ? 8.076 6.102 -5.101 1.00 96.88 209 ALA A CA 1
ATOM 1708 C C . ALA A 1 209 ? 7.416 5.952 -6.471 1.00 96.88 209 ALA A C 1
ATOM 1710 O O . ALA A 1 209 ? 6.193 5.840 -6.569 1.00 96.88 209 ALA A O 1
ATOM 1711 N N . MET A 1 210 ? 8.231 5.880 -7.521 1.00 95.56 210 MET A N 1
ATOM 1712 C CA . MET A 1 210 ? 7.810 5.342 -8.810 1.00 95.56 210 MET A CA 1
ATOM 1713 C C . MET A 1 210 ? 7.798 3.822 -8.696 1.00 95.56 210 MET A C 1
ATOM 1715 O O . MET A 1 210 ? 8.829 3.223 -8.411 1.00 95.56 210 MET A O 1
ATOM 1719 N N . VAL A 1 211 ? 6.652 3.180 -8.896 1.00 97.06 211 VAL A N 1
ATOM 1720 C CA . VAL A 1 211 ? 6.497 1.734 -8.699 1.00 97.06 211 VAL A CA 1
ATOM 1721 C C . VAL A 1 211 ? 6.108 1.068 -10.009 1.00 97.06 211 VAL A C 1
ATOM 1723 O O . VAL A 1 211 ? 5.123 1.457 -10.634 1.00 97.06 211 VAL A O 1
ATOM 1726 N N . HIS A 1 212 ? 6.816 0.004 -10.393 1.00 96.50 212 HIS A N 1
ATOM 1727 C CA . HIS A 1 212 ? 6.376 -0.895 -11.463 1.00 96.50 212 HIS A CA 1
ATOM 1728 C C . HIS A 1 212 ? 5.172 -1.704 -10.960 1.00 96.50 212 HIS A C 1
ATOM 1730 O O . HIS A 1 212 ? 5.322 -2.629 -10.158 1.00 96.50 212 HIS A O 1
ATOM 1736 N N . ILE A 1 213 ? 3.964 -1.340 -11.395 1.00 97.44 213 ILE A N 1
ATOM 1737 C CA . ILE A 1 213 ? 2.710 -1.991 -10.991 1.00 97.44 213 ILE A CA 1
ATOM 1738 C C . ILE A 1 213 ? 2.498 -3.261 -11.818 1.00 97.44 213 ILE A C 1
ATOM 1740 O O . ILE A 1 213 ? 2.297 -4.333 -11.246 1.00 97.44 213 ILE A O 1
ATOM 1744 N N . GLY A 1 214 ? 2.590 -3.130 -13.140 1.00 96.25 214 GLY A N 1
ATOM 1745 C CA . GLY A 1 214 ? 2.515 -4.211 -14.115 1.00 96.25 214 GLY A CA 1
ATOM 1746 C C . GLY A 1 214 ? 1.237 -5.039 -14.077 1.00 96.25 214 GLY A C 1
ATOM 1747 O O . GLY A 1 214 ? 0.134 -4.500 -13.997 1.00 96.25 214 GLY A O 1
ATOM 1748 N N . ASP A 1 215 ? 1.370 -6.353 -14.202 1.00 96.88 215 ASP A N 1
ATOM 1749 C CA . ASP A 1 215 ? 0.229 -7.260 -14.147 1.00 96.88 215 ASP A CA 1
ATOM 1750 C C . ASP A 1 215 ? -0.144 -7.547 -12.693 1.00 96.88 215 ASP A C 1
ATOM 1752 O O . ASP A 1 215 ? 0.678 -8.011 -11.893 1.00 96.88 215 ASP A O 1
ATOM 1756 N N . ILE A 1 216 ? -1.403 -7.280 -12.347 1.00 97.75 216 ILE A N 1
ATOM 1757 C CA . ILE A 1 216 ? -1.883 -7.367 -10.970 1.00 97.75 216 ILE A CA 1
ATOM 1758 C C . ILE A 1 216 ? -2.661 -8.655 -10.706 1.00 97.75 216 ILE A C 1
ATOM 1760 O O . ILE A 1 216 ? -3.415 -9.141 -11.546 1.00 97.75 216 ILE A O 1
ATOM 1764 N N . CYS A 1 217 ? -2.535 -9.175 -9.490 1.00 96.62 217 CYS A N 1
ATOM 1765 C CA . CYS A 1 217 ? -3.397 -10.230 -8.964 1.00 96.62 217 CYS A CA 1
ATOM 1766 C C . CYS A 1 217 ? -4.005 -9.827 -7.623 1.00 96.62 217 CYS A C 1
ATOM 1768 O O . CYS A 1 217 ? -3.586 -8.868 -6.980 1.00 96.62 217 CYS A O 1
ATOM 1770 N N . LEU A 1 218 ? -5.003 -10.575 -7.174 1.00 95.56 218 LEU A N 1
ATOM 1771 C CA . LEU A 1 218 ? -5.600 -10.355 -5.867 1.00 95.56 218 LEU A CA 1
ATOM 1772 C C . LEU A 1 218 ? -4.680 -10.865 -4.752 1.00 95.56 218 LEU A C 1
ATOM 1774 O O . LEU A 1 218 ? -4.233 -12.011 -4.782 1.00 95.56 218 LEU A O 1
ATOM 1778 N N . GLY A 1 219 ? -4.413 -10.020 -3.759 1.00 92.81 219 GLY A N 1
ATOM 1779 C CA . GLY A 1 219 ? -3.615 -10.385 -2.596 1.00 92.81 219 GLY A CA 1
ATOM 1780 C C . GLY A 1 219 ? -4.376 -11.269 -1.610 1.00 92.81 219 GLY A C 1
ATOM 1781 O O . GLY A 1 219 ? -5.592 -11.163 -1.450 1.00 92.81 219 GLY A O 1
ATOM 1782 N N . ASN A 1 220 ? -3.630 -12.120 -0.913 1.00 85.75 220 ASN A N 1
ATOM 1783 C CA . ASN A 1 220 ? -4.134 -13.013 0.128 1.00 85.75 220 ASN A CA 1
ATOM 1784 C C . ASN A 1 220 ? -3.139 -13.056 1.294 1.00 85.75 220 ASN A C 1
ATOM 1786 O O . ASN A 1 220 ? -1.933 -12.988 1.065 1.00 85.75 220 ASN A O 1
ATOM 1790 N N . ALA A 1 221 ? -3.621 -13.214 2.526 1.00 85.06 221 ALA A N 1
ATOM 1791 C CA . ALA A 1 221 ? -2.807 -13.126 3.737 1.00 85.06 221 ALA A CA 1
ATOM 1792 C C . ALA A 1 221 ? -1.634 -14.122 3.764 1.00 85.06 221 ALA A C 1
ATOM 1794 O O . ALA A 1 221 ? -0.551 -13.782 4.233 1.00 85.06 221 ALA A O 1
ATOM 1795 N N . SER A 1 222 ? -1.812 -15.318 3.196 1.00 85.62 222 SER A N 1
ATOM 1796 C CA . SER A 1 222 ? -0.766 -16.348 3.111 1.00 85.62 222 SER A CA 1
ATOM 1797 C C . SER A 1 222 ? 0.138 -16.226 1.874 1.00 85.62 222 SER A C 1
ATOM 1799 O O . SER A 1 222 ? 0.856 -17.165 1.546 1.00 85.62 222 SER A O 1
ATOM 1801 N N . MET A 1 223 ? 0.060 -15.124 1.122 1.00 88.25 223 MET A N 1
ATOM 1802 C CA . MET A 1 223 ? 0.834 -14.940 -0.106 1.00 88.25 223 MET A CA 1
ATOM 1803 C C . MET A 1 223 ? 2.229 -14.392 0.207 1.00 88.25 223 MET A C 1
ATOM 1805 O O . MET A 1 223 ? 2.386 -13.187 0.430 1.00 88.25 223 MET A O 1
ATOM 1809 N N . ASP A 1 224 ? 3.234 -15.263 0.157 1.00 88.44 224 ASP A N 1
ATOM 1810 C CA . ASP A 1 224 ? 4.648 -14.889 0.304 1.00 88.44 224 ASP A CA 1
ATOM 1811 C C . ASP A 1 224 ? 5.306 -14.536 -1.041 1.00 88.44 224 ASP A C 1
ATOM 1813 O O . ASP A 1 224 ? 6.159 -13.656 -1.107 1.00 88.44 224 ASP A O 1
ATOM 1817 N N . VAL A 1 225 ? 4.857 -15.160 -2.135 1.00 92.50 225 VAL A N 1
ATOM 1818 C CA . VAL A 1 225 ? 5.310 -14.891 -3.510 1.00 92.50 225 VAL A CA 1
ATOM 1819 C C . VAL A 1 225 ? 4.118 -14.696 -4.442 1.00 92.50 225 VAL A C 1
ATOM 1821 O O . VAL A 1 225 ? 3.037 -15.235 -4.197 1.00 92.50 225 VAL A O 1
ATOM 1824 N N . HIS A 1 226 ? 4.297 -13.922 -5.514 1.00 95.19 226 HIS A N 1
ATOM 1825 C CA . HIS A 1 226 ? 3.253 -13.761 -6.526 1.00 95.19 226 HIS A CA 1
ATOM 1826 C C . HIS A 1 226 ? 3.091 -15.043 -7.356 1.00 95.19 226 HIS A C 1
ATOM 1828 O O . HIS A 1 226 ? 4.094 -15.630 -7.769 1.00 95.19 226 HIS A O 1
ATOM 1834 N N . PRO A 1 227 ? 1.849 -15.499 -7.607 1.00 94.50 227 PRO A N 1
ATOM 1835 C CA . PRO A 1 227 ? 1.607 -16.692 -8.408 1.00 94.50 227 PRO A CA 1
ATOM 1836 C C . PRO A 1 227 ? 1.953 -16.459 -9.884 1.00 94.50 227 PRO A C 1
ATOM 1838 O O . PRO A 1 227 ? 2.036 -15.321 -10.352 1.00 94.50 227 PRO A O 1
ATOM 1841 N N . LYS A 1 228 ? 2.112 -17.554 -10.637 1.00 95.38 228 LYS A N 1
ATOM 1842 C CA . LYS A 1 228 ? 2.198 -17.494 -12.101 1.00 95.38 228 LYS A CA 1
ATOM 1843 C C . LYS A 1 228 ? 0.853 -17.110 -12.711 1.00 95.38 228 LYS A C 1
ATOM 1845 O O . LYS A 1 228 ? -0.200 -17.532 -12.233 1.00 95.38 228 LYS A O 1
ATOM 1850 N N . MET A 1 229 ? 0.905 -16.322 -13.775 1.00 93.50 229 MET A N 1
ATOM 1851 C CA . MET A 1 229 ? -0.251 -16.007 -14.598 1.00 93.50 229 MET A CA 1
ATOM 1852 C C . MET A 1 229 ? -0.740 -17.277 -15.313 1.00 93.50 229 MET A C 1
ATOM 1854 O O . MET A 1 229 ? 0.077 -18.106 -15.728 1.00 93.50 229 MET A O 1
ATOM 1858 N N . PRO A 1 230 ? -2.061 -17.461 -15.484 1.00 90.12 230 PRO A N 1
ATOM 1859 C CA . PRO A 1 230 ? -2.589 -18.609 -16.211 1.00 90.12 230 PRO A CA 1
ATOM 1860 C C . PRO A 1 230 ? -2.001 -18.695 -17.625 1.00 90.12 230 PRO A C 1
ATOM 1862 O O . PRO A 1 230 ? -2.017 -17.716 -18.367 1.00 90.12 230 PRO A O 1
ATOM 1865 N N . ASN A 1 231 ? -1.511 -19.878 -18.005 1.00 88.81 231 ASN A N 1
ATOM 1866 C CA . ASN A 1 231 ? -0.959 -20.179 -19.335 1.00 88.81 231 ASN A CA 1
ATOM 1867 C C . ASN A 1 231 ? 0.274 -19.352 -19.754 1.00 88.81 231 ASN A C 1
ATOM 1869 O O . ASN A 1 231 ? 0.656 -19.370 -20.923 1.00 88.81 231 ASN A O 1
ATOM 1873 N N . LEU A 1 232 ? 0.914 -18.654 -18.816 1.00 86.69 232 LEU A N 1
ATOM 1874 C CA . LEU A 1 232 ? 2.092 -17.825 -19.051 1.00 86.69 232 LEU A CA 1
ATOM 1875 C C . LEU A 1 232 ? 3.193 -18.227 -18.070 1.00 86.69 232 LEU A C 1
ATOM 1877 O O . LEU A 1 232 ? 2.955 -18.377 -16.873 1.00 86.69 232 LEU A O 1
ATOM 1881 N N . ASP A 1 233 ? 4.430 -18.346 -18.552 1.00 87.25 233 ASP A N 1
ATOM 1882 C CA . ASP A 1 233 ? 5.597 -18.546 -17.681 1.00 87.25 233 ASP A CA 1
ATOM 1883 C C . ASP A 1 233 ? 6.088 -17.208 -17.095 1.00 87.25 233 ASP A C 1
ATOM 1885 O O . ASP A 1 233 ? 7.261 -16.854 -17.163 1.00 87.25 233 ASP A O 1
ATOM 1889 N N . LYS A 1 234 ? 5.144 -16.424 -16.565 1.00 90.81 234 LYS A N 1
ATOM 1890 C CA . LYS A 1 234 ? 5.354 -15.108 -15.958 1.00 90.81 234 LYS A CA 1
ATOM 1891 C C . LYS A 1 234 ? 4.600 -15.060 -14.629 1.00 90.81 234 LYS A C 1
ATOM 1893 O O . LYS A 1 234 ? 3.433 -15.437 -14.573 1.00 90.81 234 LYS A O 1
ATOM 1898 N N . ALA A 1 235 ? 5.255 -14.618 -13.557 1.00 95.00 235 ALA A N 1
ATOM 1899 C CA . ALA A 1 235 ? 4.576 -14.295 -12.301 1.00 95.00 235 ALA A CA 1
ATOM 1900 C C . ALA A 1 235 ? 3.876 -12.936 -12.395 1.00 95.00 235 ALA A C 1
ATOM 1902 O O . ALA A 1 235 ? 4.356 -12.053 -13.101 1.00 95.00 235 ALA A O 1
ATOM 1903 N N . PHE A 1 236 ? 2.775 -12.751 -11.665 1.00 97.06 236 PHE A N 1
ATOM 1904 C CA . PHE A 1 236 ? 2.214 -11.410 -11.498 1.00 97.06 236 PHE A CA 1
ATOM 1905 C C . PHE A 1 236 ? 3.252 -10.465 -10.880 1.00 97.06 236 PHE A C 1
ATOM 1907 O O . PHE A 1 236 ? 4.089 -10.882 -10.078 1.00 97.06 236 PHE A O 1
ATOM 1914 N N . ASP A 1 237 ? 3.187 -9.191 -11.255 1.00 96.88 237 ASP A N 1
ATOM 1915 C CA . ASP A 1 237 ? 4.156 -8.179 -10.840 1.00 96.88 237 ASP A CA 1
ATOM 1916 C C . ASP A 1 237 ? 3.784 -7.580 -9.475 1.00 96.88 237 ASP A C 1
ATOM 1918 O O . ASP A 1 237 ? 4.660 -7.225 -8.676 1.00 96.88 237 ASP A O 1
ATOM 1922 N N . THR A 1 238 ? 2.483 -7.460 -9.194 1.00 97.94 238 THR A N 1
ATOM 1923 C CA . THR A 1 238 ? 1.953 -6.836 -7.975 1.00 97.94 238 THR A CA 1
ATOM 1924 C C . THR A 1 238 ? 0.687 -7.547 -7.499 1.00 97.94 238 THR A C 1
ATOM 1926 O O . THR A 1 238 ? -0.143 -7.979 -8.292 1.00 97.94 238 THR A O 1
ATOM 1929 N N . SER A 1 239 ? 0.498 -7.650 -6.183 1.00 97.56 239 SER A N 1
ATOM 1930 C CA . SER A 1 239 ? -0.768 -8.109 -5.603 1.00 97.56 239 SER A CA 1
ATOM 1931 C C . SER A 1 239 ? -1.513 -6.926 -5.006 1.00 97.56 239 SER A C 1
ATOM 1933 O O . SER A 1 239 ? -0.879 -6.064 -4.402 1.00 97.56 239 SER A O 1
ATOM 1935 N N . VAL A 1 240 ? -2.834 -6.881 -5.151 1.00 96.56 240 VAL A N 1
ATOM 1936 C CA . VAL A 1 240 ? -3.662 -5.736 -4.752 1.00 96.56 240 VAL A CA 1
ATOM 1937 C C . VAL A 1 240 ? -4.818 -6.126 -3.838 1.00 96.56 240 VAL A C 1
ATOM 1939 O O . VAL A 1 240 ? -5.184 -7.297 -3.739 1.00 96.56 240 VAL A O 1
ATOM 1942 N N . ASP A 1 241 ? -5.420 -5.139 -3.178 1.00 90.19 241 ASP A N 1
ATOM 1943 C CA . ASP A 1 241 ? -6.619 -5.334 -2.357 1.00 90.19 241 ASP A CA 1
ATOM 1944 C C . ASP A 1 241 ? -7.894 -5.580 -3.178 1.00 90.19 241 ASP A C 1
ATOM 1946 O O . ASP A 1 241 ? -8.768 -6.351 -2.770 1.00 90.19 241 ASP A O 1
ATOM 1950 N N . ASN A 1 242 ? -7.991 -4.956 -4.352 1.00 90.44 242 ASN A N 1
ATOM 1951 C CA . ASN A 1 242 ? -9.093 -5.130 -5.290 1.00 90.44 242 ASN A CA 1
ATOM 1952 C C . ASN A 1 242 ? -8.597 -4.990 -6.736 1.00 90.44 242 ASN A C 1
ATOM 1954 O O . ASN A 1 242 ? -8.015 -3.972 -7.087 1.00 90.44 242 ASN A O 1
ATOM 1958 N N . VAL A 1 243 ? -8.868 -5.980 -7.592 1.00 90.50 243 VAL A N 1
ATOM 1959 C CA . VAL A 1 243 ? -8.383 -5.987 -8.988 1.00 90.50 243 VAL A CA 1
ATOM 1960 C C . VAL A 1 243 ? -9.070 -4.926 -9.859 1.00 90.50 243 VAL A C 1
ATOM 1962 O O . VAL A 1 243 ? -8.455 -4.389 -10.767 1.00 90.50 243 VAL A O 1
ATOM 1965 N N . ARG A 1 244 ? -10.337 -4.583 -9.585 1.00 87.06 244 ARG A N 1
ATOM 1966 C CA . ARG A 1 244 ? -11.088 -3.594 -10.382 1.00 87.06 244 ARG A CA 1
ATOM 1967 C C . ARG A 1 244 ? -10.750 -2.154 -10.007 1.00 87.06 244 ARG A C 1
ATOM 1969 O O . ARG A 1 244 ? -10.794 -1.271 -10.854 1.00 87.06 244 ARG A O 1
ATOM 1976 N N . LYS A 1 245 ? -10.493 -1.902 -8.723 1.00 87.44 245 LYS A N 1
ATOM 1977 C CA . LYS A 1 245 ? -10.168 -0.572 -8.197 1.00 87.44 245 LYS A CA 1
ATOM 1978 C C . LYS A 1 245 ? -9.126 -0.690 -7.081 1.00 87.44 245 LYS A C 1
ATOM 1980 O O . LYS A 1 245 ? -9.490 -0.591 -5.905 1.00 87.44 245 LYS A O 1
ATOM 1985 N N . PRO A 1 246 ? -7.855 -0.928 -7.434 1.00 94.31 246 PRO A N 1
ATOM 1986 C CA . PRO A 1 246 ? -6.805 -1.139 -6.452 1.00 94.31 246 PRO A CA 1
ATOM 1987 C C . PRO A 1 246 ? -6.507 0.147 -5.679 1.00 94.31 246 PRO A C 1
ATOM 1989 O O . PRO A 1 246 ? -6.455 1.247 -6.240 1.00 94.31 246 PRO A O 1
ATOM 1992 N N . ARG A 1 247 ? -6.311 0.001 -4.369 1.00 93.69 247 ARG A N 1
ATOM 1993 C CA . ARG A 1 247 ? -5.853 1.073 -3.472 1.00 93.69 247 ARG A CA 1
ATOM 1994 C C . ARG A 1 247 ? -4.610 0.692 -2.686 1.00 93.69 247 ARG A C 1
ATOM 1996 O O . ARG A 1 247 ? -3.972 1.574 -2.120 1.00 93.69 247 ARG A O 1
ATOM 2003 N N . GLN A 1 248 ? -4.287 -0.593 -2.612 1.00 95.38 248 GLN A N 1
ATOM 2004 C CA . GLN A 1 248 ? -3.076 -1.096 -1.978 1.00 95.38 248 GLN A CA 1
ATOM 2005 C C . GLN A 1 248 ? -2.348 -2.007 -2.951 1.00 95.38 248 GLN A C 1
ATOM 2007 O O . GLN A 1 248 ? -2.970 -2.849 -3.591 1.00 95.38 248 GLN A O 1
ATOM 2012 N N . PHE A 1 249 ? -1.036 -1.832 -3.034 1.00 97.62 249 PHE A N 1
ATOM 2013 C CA . PHE A 1 249 ? -0.154 -2.489 -3.987 1.00 97.62 249 PHE A CA 1
ATOM 2014 C C . PHE A 1 249 ? 0.988 -3.124 -3.207 1.00 97.62 249 PHE A C 1
ATOM 2016 O O . PHE A 1 249 ? 1.746 -2.431 -2.536 1.00 97.62 249 PHE A O 1
ATOM 2023 N N . ILE A 1 250 ? 1.082 -4.448 -3.247 1.00 96.75 250 ILE A N 1
ATOM 2024 C CA . ILE A 1 250 ? 2.003 -5.212 -2.415 1.00 96.75 250 ILE A CA 1
ATOM 2025 C C . ILE A 1 250 ? 3.088 -5.805 -3.307 1.00 96.75 250 ILE A C 1
ATOM 2027 O O . ILE A 1 250 ? 2.818 -6.674 -4.145 1.00 96.75 250 ILE A O 1
ATOM 2031 N N . LYS A 1 251 ? 4.323 -5.345 -3.101 1.00 96.50 251 LYS A N 1
ATOM 2032 C CA . LYS A 1 251 ? 5.526 -5.844 -3.775 1.00 96.50 251 LYS A CA 1
ATOM 2033 C C . LYS A 1 251 ? 6.183 -6.933 -2.930 1.00 96.50 251 LYS A C 1
ATOM 2035 O O . LYS A 1 251 ? 6.245 -6.830 -1.706 1.00 96.50 251 LYS A O 1
ATOM 2040 N N . LYS A 1 252 ? 6.662 -7.991 -3.589 1.00 94.31 252 LYS A N 1
ATOM 2041 C CA . LYS A 1 252 ? 7.319 -9.153 -2.950 1.00 94.31 252 LYS A CA 1
ATOM 2042 C C . LYS A 1 252 ? 8.835 -9.169 -3.149 1.00 94.31 252 LYS A C 1
ATOM 2044 O O . LYS A 1 252 ? 9.491 -10.116 -2.736 1.00 94.31 252 LYS A O 1
ATOM 2049 N N . LYS A 1 253 ? 9.376 -8.161 -3.835 1.00 92.69 253 LYS A N 1
ATOM 2050 C CA . LYS A 1 253 ? 10.801 -8.018 -4.132 1.00 92.69 253 LYS A CA 1
ATOM 2051 C C . LYS A 1 253 ? 11.171 -6.554 -4.338 1.00 92.69 253 LYS A C 1
ATOM 2053 O O . LYS A 1 253 ? 10.351 -5.770 -4.826 1.00 92.69 253 LYS A O 1
ATOM 2058 N N . ASN A 1 254 ? 12.414 -6.243 -4.012 1.00 93.81 254 ASN A N 1
ATOM 2059 C CA . ASN A 1 254 ? 13.027 -4.936 -4.208 1.00 93.81 254 ASN A CA 1
ATOM 2060 C C . ASN A 1 254 ? 13.404 -4.726 -5.686 1.00 93.81 254 ASN A C 1
ATOM 2062 O O . ASN A 1 254 ? 13.221 -5.621 -6.521 1.00 93.81 254 ASN A O 1
ATOM 2066 N N . GLY A 1 255 ? 13.876 -3.525 -6.027 1.00 92.81 255 GLY A N 1
ATOM 2067 C CA . GLY A 1 255 ? 14.281 -3.165 -7.392 1.00 92.81 255 GLY A CA 1
ATOM 2068 C C . GLY A 1 255 ? 13.128 -3.088 -8.402 1.00 92.81 255 GLY A C 1
ATOM 2069 O O . GLY A 1 255 ? 13.362 -3.049 -9.607 1.00 92.81 255 GLY A O 1
ATOM 2070 N N . THR A 1 256 ? 11.878 -3.096 -7.929 1.00 94.75 256 THR A N 1
ATOM 2071 C CA . THR A 1 256 ? 10.660 -2.912 -8.748 1.00 94.75 256 THR A CA 1
ATOM 2072 C C . THR A 1 256 ? 9.954 -1.592 -8.443 1.00 94.75 256 THR A C 1
ATOM 2074 O O . THR A 1 256 ? 8.777 -1.407 -8.750 1.00 94.75 256 THR A O 1
ATOM 2077 N N . TYR A 1 257 ? 10.680 -0.679 -7.818 1.00 95.62 257 TYR A N 1
ATOM 2078 C CA . TYR A 1 257 ? 10.303 0.694 -7.551 1.00 95.62 257 TYR A CA 1
ATOM 2079 C C . TYR A 1 257 ? 11.587 1.516 -7.413 1.00 95.62 257 TYR A C 1
ATOM 2081 O O . TYR A 1 257 ? 12.645 0.939 -7.173 1.00 95.62 257 TYR A O 1
ATOM 2089 N N . ASN A 1 258 ? 11.469 2.832 -7.539 1.00 93.88 258 ASN A N 1
ATOM 2090 C CA . ASN A 1 258 ? 12.508 3.795 -7.208 1.00 93.88 258 ASN A CA 1
ATOM 2091 C C . ASN A 1 258 ? 11.930 4.827 -6.228 1.00 93.88 258 ASN A C 1
ATOM 2093 O O . ASN A 1 258 ? 10.845 5.362 -6.474 1.00 93.88 258 ASN A O 1
ATOM 2097 N N . ILE A 1 259 ? 12.619 5.079 -5.114 1.00 95.56 259 ILE A N 1
ATOM 2098 C CA . ILE A 1 259 ? 12.208 6.092 -4.136 1.00 95.56 259 ILE A CA 1
ATOM 2099 C C . ILE A 1 259 ? 12.566 7.467 -4.701 1.00 95.56 259 ILE A C 1
ATOM 2101 O O . ILE A 1 259 ? 13.717 7.729 -5.016 1.00 95.56 259 ILE A O 1
ATOM 2105 N N . LEU A 1 260 ? 11.568 8.341 -4.821 1.00 94.44 260 LEU A N 1
ATOM 2106 C CA . LEU A 1 260 ? 11.729 9.684 -5.386 1.00 94.44 260 LEU A CA 1
ATOM 2107 C C . LEU A 1 260 ? 12.009 10.734 -4.307 1.00 94.44 260 LEU A C 1
ATOM 2109 O O . LEU A 1 260 ? 12.600 11.775 -4.581 1.00 94.44 260 LEU A O 1
ATOM 2113 N N . GLY A 1 261 ? 11.544 10.493 -3.082 1.00 95.31 261 GLY A N 1
ATOM 2114 C CA . GLY A 1 261 ? 11.703 11.427 -1.977 1.00 95.31 261 GLY A CA 1
ATOM 2115 C C . GLY A 1 261 ? 10.717 11.196 -0.847 1.00 95.31 261 GLY A C 1
ATOM 2116 O O . GLY A 1 261 ? 9.948 10.227 -0.840 1.00 95.31 261 GLY A O 1
ATOM 2117 N N . ILE A 1 262 ? 10.744 12.111 0.114 1.00 97.69 262 ILE A N 1
ATOM 2118 C CA . ILE A 1 262 ? 9.909 12.077 1.311 1.00 97.69 262 ILE A CA 1
ATOM 2119 C C . ILE A 1 262 ? 9.072 13.344 1.366 1.00 97.69 262 ILE A C 1
ATOM 2121 O O . ILE A 1 262 ? 9.587 14.451 1.286 1.00 97.69 262 ILE A O 1
ATOM 2125 N N . ILE A 1 263 ? 7.767 13.172 1.544 1.00 98.00 263 ILE A N 1
ATOM 2126 C CA . ILE A 1 263 ? 6.877 14.251 1.951 1.00 98.00 263 ILE A CA 1
ATOM 2127 C C . ILE A 1 263 ? 6.880 14.300 3.473 1.00 98.00 263 ILE A C 1
ATOM 2129 O O . ILE A 1 263 ? 6.504 13.315 4.122 1.00 98.00 263 ILE A O 1
ATOM 2133 N N . THR A 1 264 ? 7.226 15.458 4.021 1.00 97.56 264 THR A N 1
ATOM 2134 C CA . THR A 1 264 ? 7.095 15.748 5.446 1.00 97.56 264 THR A CA 1
ATOM 2135 C C . THR A 1 264 ? 5.934 16.712 5.650 1.00 97.56 264 THR A C 1
ATOM 2137 O O . THR A 1 264 ? 5.849 17.749 4.996 1.00 97.56 264 THR A O 1
ATOM 2140 N N . ILE A 1 265 ? 5.006 16.356 6.542 1.00 96.06 265 ILE A N 1
ATOM 2141 C CA . ILE A 1 265 ? 3.897 17.228 6.947 1.00 96.06 265 ILE A CA 1
ATOM 2142 C C . ILE A 1 265 ? 4.033 17.506 8.435 1.00 96.06 265 ILE A C 1
ATOM 2144 O O . ILE A 1 265 ? 3.758 16.631 9.259 1.00 96.06 265 ILE A O 1
ATOM 2148 N N . GLU A 1 266 ? 4.429 18.721 8.783 1.00 95.31 266 GLU A N 1
ATOM 2149 C CA . GLU A 1 266 ? 4.513 19.184 10.164 1.00 95.31 266 GLU A CA 1
ATOM 2150 C C . GLU A 1 266 ? 3.242 19.926 10.561 1.00 95.31 266 GLU A C 1
ATOM 2152 O O . GLU A 1 266 ? 2.554 20.532 9.734 1.00 95.31 266 GLU A O 1
ATOM 2157 N N . ASN A 1 267 ? 2.927 19.905 11.857 1.00 92.19 267 ASN A N 1
ATOM 2158 C CA . ASN A 1 267 ? 1.684 20.474 12.385 1.00 92.19 267 ASN A CA 1
ATOM 2159 C C . ASN A 1 267 ? 0.450 19.921 11.652 1.00 92.19 267 ASN A C 1
ATOM 2161 O O . ASN A 1 267 ? -0.523 20.638 11.404 1.00 92.19 267 ASN A O 1
ATOM 2165 N N . TYR A 1 268 ? 0.496 18.638 11.276 1.00 88.75 268 TYR A N 1
ATOM 2166 C CA . TYR A 1 268 ? -0.615 17.934 10.659 1.00 88.75 268 TYR A CA 1
ATOM 2167 C C . TYR A 1 268 ? -1.830 18.025 11.580 1.00 88.75 268 TYR A C 1
ATOM 2169 O O . TYR A 1 268 ? -1.901 17.410 12.648 1.00 88.75 268 TYR A O 1
ATOM 2177 N N . SER A 1 269 ? -2.794 18.820 11.134 1.00 75.94 269 SER A N 1
ATOM 2178 C CA . SER A 1 269 ? -4.093 19.019 11.773 1.00 75.94 269 SER A CA 1
ATOM 2179 C C . SER A 1 269 ? -5.209 18.379 10.953 1.00 75.94 269 SER A C 1
ATOM 2181 O O . SER A 1 269 ? -6.369 18.767 11.069 1.00 75.94 269 SER A O 1
ATOM 2183 N N . GLY A 1 270 ? -4.866 17.391 10.115 1.00 64.88 270 GLY A N 1
ATOM 2184 C CA . GLY A 1 270 ? -5.869 16.627 9.392 1.00 64.88 270 GLY A CA 1
ATOM 2185 C C . GLY A 1 270 ? -6.845 15.974 10.365 1.00 64.88 270 GLY A C 1
ATOM 2186 O O . GLY A 1 270 ? -6.509 15.689 11.518 1.00 64.88 270 GLY A O 1
ATOM 2187 N N . ASP A 1 271 ? -8.071 15.806 9.883 1.00 51.91 271 ASP A N 1
ATOM 2188 C CA . ASP A 1 271 ? -9.252 15.573 10.698 1.00 51.91 271 ASP A CA 1
ATOM 2189 C C . ASP A 1 271 ? -9.003 14.545 11.821 1.00 51.91 271 ASP A C 1
ATOM 2191 O O . ASP A 1 271 ? -8.716 13.371 11.573 1.00 51.91 271 ASP A O 1
ATOM 2195 N N . ARG A 1 272 ? -9.084 15.007 13.080 1.00 50.78 272 ARG A N 1
ATOM 2196 C CA . ARG A 1 272 ? -9.124 14.126 14.260 1.00 50.78 272 ARG A CA 1
ATOM 2197 C C . ARG A 1 272 ? -10.449 13.367 14.330 1.00 50.78 272 ARG A C 1
ATOM 2199 O O . ARG A 1 272 ? -10.611 12.516 15.208 1.00 50.78 272 ARG A O 1
ATOM 2206 N N . SER A 1 273 ? -11.404 13.651 13.438 1.00 48.81 273 SER A N 1
ATOM 2207 C CA . SER A 1 273 ? -12.512 12.742 13.218 1.00 48.81 273 SER A CA 1
ATOM 2208 C C . SER A 1 273 ? -11.953 11.402 12.747 1.00 48.81 273 SER A C 1
ATOM 2210 O O . SER A 1 273 ? -11.076 11.281 11.894 1.00 48.81 273 SER A O 1
ATOM 2212 N N . SER A 1 274 ? -12.421 10.354 13.406 1.00 52.50 274 SER A N 1
ATOM 2213 C CA . SER A 1 274 ? -12.147 8.979 13.036 1.00 52.50 274 SER A CA 1
ATOM 2214 C C . SER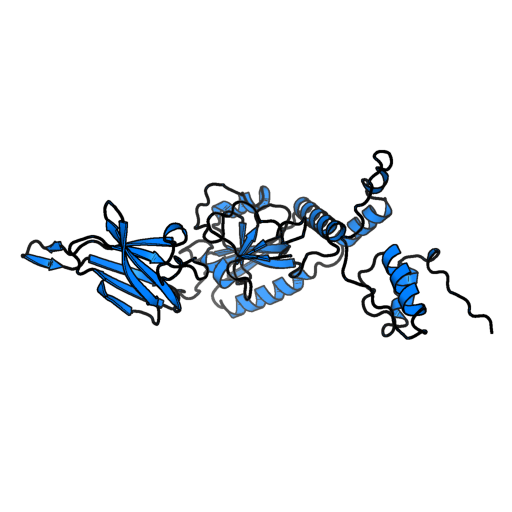 A 1 274 ? -12.300 8.791 11.514 1.00 52.50 274 SER A C 1
ATOM 2216 O O . SER A 1 274 ? -13.430 8.776 11.035 1.00 52.50 274 SER A O 1
ATOM 2218 N N . LYS A 1 275 ? -11.196 8.565 10.769 1.00 57.31 275 LYS A N 1
ATOM 2219 C CA . LYS A 1 275 ? -11.192 8.217 9.319 1.00 57.31 275 LYS A CA 1
ATOM 2220 C C . LYS A 1 275 ? -11.954 6.916 8.995 1.00 57.31 275 LYS A C 1
ATOM 2222 O O . LYS A 1 275 ? -12.032 6.475 7.849 1.00 57.31 275 LYS A O 1
ATOM 2227 N N . PHE A 1 276 ? -12.476 6.256 10.021 1.00 67.81 276 PHE A N 1
ATOM 2228 C CA . PHE A 1 276 ? -13.482 5.219 9.914 1.00 67.81 276 PHE A CA 1
ATOM 2229 C C . PHE A 1 276 ? -14.837 5.874 9.666 1.00 67.81 276 PHE A C 1
ATOM 2231 O O . PHE A 1 276 ? -15.384 6.536 10.550 1.00 67.81 276 PHE A O 1
ATOM 2238 N N . SER A 1 277 ? -15.366 5.677 8.457 1.00 76.38 277 SER A N 1
ATOM 2239 C CA . SER A 1 277 ? -16.705 6.147 8.084 1.00 76.38 277 SER A CA 1
ATOM 2240 C C . SER A 1 277 ? -17.807 5.570 8.984 1.00 76.38 277 SER A C 1
ATOM 2242 O O . SER A 1 277 ? -18.886 6.150 9.066 1.00 76.38 277 SER A O 1
ATOM 2244 N N . GLY A 1 278 ? -17.531 4.474 9.701 1.00 85.38 278 GLY A N 1
ATOM 2245 C CA . GLY A 1 278 ? -18.448 3.826 10.628 1.00 85.38 278 GLY A CA 1
ATOM 2246 C C . GLY A 1 278 ? -17.803 3.410 11.950 1.00 85.38 278 GLY A C 1
ATOM 2247 O O . GLY A 1 278 ? -16.623 3.620 12.243 1.00 85.38 278 GLY A O 1
ATOM 2248 N N . GLY A 1 279 ? -18.625 2.799 12.785 1.00 91.56 279 GLY A N 1
ATOM 2249 C CA . GLY A 1 279 ? -18.218 2.250 14.066 1.00 91.56 279 GLY A CA 1
ATOM 2250 C C . GLY A 1 279 ? -19.429 1.680 14.775 1.00 91.56 279 GLY A C 1
ATOM 2251 O O . GLY A 1 279 ? -20.524 2.222 14.646 1.00 91.56 279 GLY A O 1
ATOM 2252 N N . PHE A 1 280 ? -19.237 0.601 15.518 1.00 95.50 280 PHE A N 1
ATOM 2253 C CA . PHE A 1 280 ? -20.320 -0.081 16.210 1.00 95.50 280 PHE A CA 1
ATOM 2254 C C . PHE A 1 280 ? -19.901 -0.502 17.615 1.00 95.50 280 PHE A C 1
ATOM 2256 O O . PHE A 1 280 ? -18.717 -0.659 17.920 1.00 95.50 280 PHE A O 1
ATOM 2263 N N . GLN A 1 281 ? -20.892 -0.688 18.475 1.00 97.38 281 GLN A N 1
ATOM 2264 C CA . GLN A 1 281 ? -20.764 -1.330 19.768 1.00 97.38 281 GLN A CA 1
ATOM 2265 C C . GLN A 1 281 ? -21.401 -2.713 19.689 1.00 97.38 281 GLN A C 1
ATOM 2267 O O . GLN A 1 281 ? -22.539 -2.844 19.250 1.00 97.38 281 GLN A O 1
ATOM 2272 N N . ILE A 1 282 ? -20.686 -3.742 20.133 1.00 97.75 282 ILE A N 1
ATOM 2273 C CA . ILE A 1 282 ? -21.279 -5.063 20.345 1.00 97.75 282 ILE A CA 1
ATOM 2274 C C . ILE A 1 282 ? -21.670 -5.184 21.811 1.00 97.75 282 ILE A C 1
ATOM 2276 O O . ILE A 1 282 ? -20.887 -4.820 22.693 1.00 97.75 282 ILE A O 1
ATOM 2280 N N . ILE A 1 283 ? -22.872 -5.700 22.046 1.00 97.69 283 ILE A N 1
ATOM 2281 C CA . ILE A 1 283 ? -23.391 -6.082 23.356 1.00 97.69 283 ILE A CA 1
ATOM 2282 C C . ILE A 1 283 ? -23.610 -7.594 23.324 1.00 97.69 283 ILE A C 1
ATOM 2284 O O . ILE A 1 283 ? -24.488 -8.087 22.617 1.00 97.69 283 ILE A O 1
ATOM 2288 N N . ASN A 1 284 ? -22.775 -8.318 24.063 1.00 97.50 284 ASN A N 1
ATOM 2289 C CA . ASN A 1 284 ? -22.880 -9.756 24.237 1.00 97.50 284 ASN A CA 1
ATOM 2290 C C . ASN A 1 284 ? -23.733 -10.049 25.470 1.00 97.50 284 ASN A C 1
ATOM 2292 O O . ASN A 1 284 ? -23.289 -9.804 26.592 1.00 97.50 284 ASN A O 1
ATOM 2296 N N . ASN A 1 285 ? -24.942 -10.566 25.246 1.00 96.50 285 ASN A N 1
ATOM 2297 C CA . ASN A 1 285 ? -25.836 -10.982 26.325 1.00 96.50 285 ASN A CA 1
ATOM 2298 C C . ASN A 1 285 ? -25.649 -12.461 26.696 1.00 96.50 285 ASN A C 1
ATOM 2300 O O . ASN A 1 285 ? -26.297 -12.941 27.627 1.00 96.50 285 ASN A O 1
ATOM 2304 N N . ARG A 1 286 ? -24.773 -13.190 25.995 1.00 96.25 286 ARG A N 1
ATOM 2305 C CA . ARG A 1 286 ? -24.474 -14.596 26.277 1.00 96.25 286 ARG A CA 1
ATOM 2306 C C . ARG A 1 286 ? -23.629 -14.741 27.535 1.00 96.25 286 ARG A C 1
ATOM 2308 O O . ARG A 1 286 ? -22.826 -13.877 27.871 1.00 96.25 286 ARG A O 1
ATOM 2315 N N . ASP A 1 287 ? -23.772 -15.878 28.190 1.00 95.19 287 ASP A N 1
ATOM 2316 C CA . ASP A 1 287 ? -22.981 -16.325 29.339 1.00 95.19 287 ASP A CA 1
ATOM 2317 C C . ASP A 1 287 ? -21.588 -16.861 28.950 1.00 95.19 287 ASP A C 1
ATOM 2319 O O . ASP A 1 287 ? -20.821 -17.298 29.804 1.00 95.19 287 ASP A O 1
ATOM 2323 N N . TYR A 1 288 ? -21.217 -16.767 27.670 1.00 96.12 288 TYR A N 1
ATOM 2324 C CA . TYR A 1 288 ? -19.908 -17.139 27.139 1.00 96.12 288 TYR A CA 1
ATOM 2325 C C . TYR A 1 288 ? -19.278 -16.017 26.298 1.00 96.12 288 TYR A C 1
ATOM 2327 O O . TYR A 1 288 ? -19.989 -15.178 25.732 1.00 96.12 288 TYR A O 1
ATOM 2335 N N . PRO A 1 289 ? -17.935 -15.981 26.186 1.00 97.06 289 PRO A N 1
ATOM 2336 C CA . PRO A 1 289 ? -17.249 -15.004 25.353 1.00 97.06 289 PRO A CA 1
ATOM 2337 C C . PRO A 1 289 ? -17.514 -15.246 23.863 1.00 97.06 289 PRO A C 1
ATOM 2339 O O . PRO A 1 289 ? -17.652 -16.384 23.401 1.00 97.06 289 PRO A O 1
ATOM 2342 N N . VAL A 1 290 ? -17.534 -14.148 23.112 1.00 98.12 290 VAL A N 1
ATOM 2343 C CA . VAL A 1 290 ? -17.765 -14.123 21.665 1.00 98.12 290 VAL A CA 1
ATOM 2344 C C . VAL A 1 290 ? -16.571 -13.483 20.982 1.00 98.12 290 VAL A C 1
ATOM 2346 O O . VAL A 1 290 ? -16.104 -12.428 21.392 1.00 98.12 290 VAL A O 1
ATOM 2349 N N . THR A 1 291 ? -16.089 -14.085 19.909 1.00 98.06 291 THR A N 1
ATOM 2350 C CA . THR A 1 291 ? -14.974 -13.579 19.119 1.00 98.06 291 THR A CA 1
ATOM 2351 C C . THR A 1 291 ? -15.490 -12.873 17.871 1.00 98.06 291 THR A C 1
ATOM 2353 O O . THR A 1 291 ? -16.274 -13.425 17.101 1.00 98.06 291 THR A O 1
ATOM 2356 N N . LEU A 1 292 ? -15.050 -11.634 17.670 1.00 97.81 292 LEU A N 1
ATOM 2357 C CA . LEU A 1 292 ? -15.351 -10.823 16.501 1.00 97.81 292 LEU A CA 1
ATOM 2358 C C . LEU A 1 292 ? -14.247 -10.972 15.458 1.00 97.81 292 LEU A C 1
ATOM 2360 O O . LEU A 1 292 ? -13.070 -10.714 15.729 1.00 97.81 292 LEU A O 1
ATOM 2364 N N . TYR A 1 293 ? -14.659 -11.269 14.234 1.00 96.50 293 TYR A N 1
ATOM 2365 C CA . TYR A 1 293 ? -13.811 -11.235 13.058 1.00 96.50 293 TYR A CA 1
ATOM 2366 C C . TYR A 1 293 ? -14.327 -10.209 12.056 1.00 96.50 293 TYR A C 1
ATOM 2368 O O . TYR A 1 293 ? -15.530 -10.076 11.838 1.00 96.50 293 TYR A O 1
ATOM 2376 N N . TRP A 1 294 ? -13.408 -9.505 11.406 1.00 94.38 294 TRP A N 1
ATOM 2377 C CA . TRP A 1 294 ? -13.703 -8.780 10.176 1.00 94.38 294 TRP A CA 1
ATOM 2378 C C . TRP A 1 294 ? -13.576 -9.737 8.990 1.00 94.38 294 TRP A C 1
ATOM 2380 O O . TRP A 1 294 ? -12.625 -10.521 8.939 1.00 94.38 294 TRP A O 1
ATOM 2390 N N . ILE A 1 295 ? -14.520 -9.660 8.051 1.00 90.31 295 ILE A N 1
ATOM 2391 C CA . ILE A 1 295 ? -14.559 -10.436 6.812 1.00 90.31 295 ILE A CA 1
ATOM 2392 C C . ILE A 1 295 ? -14.032 -9.541 5.679 1.00 90.31 295 ILE A C 1
ATOM 2394 O O . ILE A 1 295 ? -14.719 -8.612 5.244 1.00 90.31 295 ILE A O 1
ATOM 2398 N N . PRO A 1 296 ? -12.808 -9.784 5.181 1.00 82.31 296 PRO A N 1
ATOM 2399 C CA . PRO A 1 296 ? -12.322 -9.113 3.982 1.00 82.31 296 PRO A CA 1
ATOM 2400 C C . PRO A 1 296 ? -13.234 -9.385 2.771 1.00 82.31 296 PRO A C 1
ATOM 2402 O O . PRO A 1 296 ? -13.738 -10.505 2.652 1.00 82.31 296 PRO A O 1
ATOM 2405 N N . PRO A 1 297 ? -13.373 -8.447 1.812 1.00 75.19 297 PRO A N 1
ATOM 2406 C CA . PRO A 1 297 ? -14.232 -8.614 0.628 1.00 75.19 297 PRO A CA 1
ATOM 2407 C C . PRO A 1 297 ? -13.967 -9.874 -0.212 1.00 75.19 297 PRO A C 1
ATOM 2409 O O . PRO A 1 297 ? -14.839 -10.327 -0.942 1.00 75.19 297 PRO A O 1
ATOM 2412 N N . ASN A 1 298 ? -12.766 -10.444 -0.106 1.00 75.00 298 ASN A N 1
ATOM 2413 C CA . ASN A 1 298 ? -12.320 -11.603 -0.883 1.00 75.00 298 ASN A CA 1
ATOM 2414 C C . ASN A 1 298 ? -12.321 -12.906 -0.068 1.00 75.00 298 ASN A C 1
ATOM 2416 O O . ASN A 1 298 ? -11.629 -13.868 -0.408 1.00 75.00 298 ASN A O 1
ATOM 2420 N N . THR A 1 299 ? -13.042 -12.926 1.051 1.00 82.00 299 THR A N 1
ATOM 2421 C CA . THR A 1 299 ? -13.136 -14.111 1.902 1.00 82.00 299 THR A CA 1
ATOM 2422 C C . THR A 1 299 ? -13.875 -15.215 1.163 1.00 82.00 299 THR A C 1
ATOM 2424 O O . THR A 1 299 ? -14.957 -15.002 0.625 1.00 82.00 299 THR A O 1
ATOM 2427 N N . SER A 1 300 ? -13.294 -16.414 1.134 1.00 85.62 300 SER A N 1
ATOM 2428 C CA . SER A 1 300 ? -14.001 -17.586 0.622 1.00 85.62 300 SER A CA 1
ATOM 2429 C C . SER A 1 300 ? -15.029 -18.074 1.637 1.00 85.62 300 SER A C 1
ATOM 2431 O O . SER A 1 300 ? -14.766 -18.089 2.839 1.00 85.62 300 SER A O 1
ATOM 2433 N N . TYR A 1 301 ? -16.162 -18.549 1.137 1.00 91.38 301 TYR A N 1
ATOM 2434 C CA . TYR A 1 301 ? -17.248 -19.114 1.933 1.00 91.38 301 TYR A CA 1
ATOM 2435 C C . TYR A 1 301 ? -17.262 -20.644 1.823 1.00 91.38 301 TYR A C 1
ATOM 2437 O O . TYR A 1 301 ? -16.690 -21.213 0.884 1.00 91.38 301 TYR A O 1
ATOM 2445 N N . TYR A 1 302 ? -17.859 -21.337 2.796 1.00 89.12 302 TYR A N 1
ATOM 2446 C CA . TYR A 1 302 ? -18.061 -22.784 2.677 1.00 89.12 302 TYR A CA 1
ATOM 2447 C C . TYR A 1 302 ? -19.109 -23.082 1.591 1.00 89.12 302 TYR A C 1
ATOM 2449 O O . TYR A 1 302 ? -20.147 -22.413 1.570 1.00 89.12 302 TYR A O 1
ATOM 2457 N N . PRO A 1 303 ? -18.873 -24.071 0.705 1.00 88.44 303 PRO A N 1
ATOM 2458 C CA . PRO A 1 303 ? -19.803 -24.414 -0.368 1.00 88.44 303 PRO A CA 1
ATOM 2459 C C . PRO A 1 303 ? -21.225 -24.645 0.153 1.00 88.44 303 PRO A C 1
ATOM 2461 O O . PRO A 1 303 ? -21.418 -25.375 1.121 1.00 88.44 303 PRO A O 1
ATOM 2464 N N . GLY A 1 304 ? -22.214 -24.012 -0.482 1.00 87.62 304 GLY A N 1
ATOM 2465 C CA . GLY A 1 304 ? -23.623 -24.141 -0.095 1.00 87.62 304 GLY A CA 1
ATOM 2466 C C . GLY A 1 304 ? -24.022 -23.409 1.194 1.00 87.62 304 GLY A C 1
ATOM 2467 O O . GLY A 1 304 ? -25.122 -23.633 1.688 1.00 87.62 304 GLY A O 1
ATOM 2468 N N . SER A 1 305 ? -23.169 -22.538 1.746 1.00 89.00 305 SER A N 1
ATOM 2469 C CA . SER A 1 305 ? -23.478 -21.757 2.951 1.00 89.00 305 SER A CA 1
ATOM 2470 C C . SER A 1 305 ? -23.024 -20.299 2.832 1.00 89.00 305 SER A C 1
ATOM 2472 O O . SER A 1 305 ? -22.125 -19.980 2.057 1.00 89.00 305 SER A O 1
ATOM 2474 N N . ASN A 1 306 ? -23.572 -19.436 3.689 1.00 88.69 306 ASN A N 1
ATOM 2475 C CA . ASN A 1 306 ? -23.108 -18.054 3.866 1.00 88.69 306 ASN A CA 1
ATOM 2476 C C . ASN A 1 306 ? -22.045 -17.923 4.971 1.00 88.69 306 ASN A C 1
ATOM 2478 O O . ASN A 1 306 ? -21.839 -16.837 5.503 1.00 88.69 306 ASN A O 1
ATOM 2482 N N . LEU A 1 307 ? -21.377 -19.017 5.355 1.00 93.69 307 LEU A N 1
ATOM 2483 C CA . LEU A 1 307 ? -20.377 -18.994 6.421 1.00 93.69 307 LEU A CA 1
ATOM 2484 C C . LEU A 1 307 ? -18.977 -18.711 5.853 1.00 93.69 307 LEU A C 1
ATOM 2486 O O . LEU A 1 307 ? -18.514 -19.463 4.986 1.00 93.69 307 LEU A O 1
ATOM 2490 N N . PRO A 1 308 ? -18.285 -17.656 6.317 1.00 93.00 308 PRO A N 1
ATOM 2491 C CA . PRO A 1 308 ? -16.943 -17.340 5.853 1.00 93.00 308 PRO A CA 1
ATOM 2492 C C . PRO A 1 308 ? -15.926 -18.329 6.431 1.00 93.00 308 PRO A C 1
ATOM 2494 O O . PRO A 1 308 ? -16.042 -18.784 7.572 1.00 93.00 308 PRO A O 1
ATOM 2497 N N . LYS A 1 309 ? -14.873 -18.634 5.671 1.00 91.75 309 LYS A N 1
ATOM 2498 C CA . LYS A 1 309 ? -13.732 -19.395 6.190 1.00 91.75 309 LYS A CA 1
ATOM 2499 C C . LYS A 1 309 ? -12.924 -18.516 7.151 1.00 91.75 309 LYS A C 1
ATOM 2501 O O . LYS A 1 309 ? -12.194 -17.628 6.718 1.00 91.75 309 LYS A O 1
ATOM 2506 N N . LEU A 1 310 ? -13.030 -18.777 8.458 1.00 90.62 310 LEU A N 1
ATOM 2507 C CA . LEU A 1 310 ? -12.439 -17.925 9.507 1.00 90.62 310 LEU A CA 1
ATOM 2508 C C . LEU A 1 310 ? -10.919 -17.742 9.418 1.00 90.62 310 LEU A C 1
ATOM 2510 O O . LEU A 1 310 ? -10.417 -16.714 9.857 1.00 90.62 310 LEU A O 1
ATOM 2514 N N . ASN A 1 311 ? -10.183 -18.683 8.822 1.00 86.12 311 ASN A N 1
ATOM 2515 C CA . ASN A 1 311 ? -8.740 -18.542 8.595 1.00 86.12 311 ASN A CA 1
ATOM 2516 C C . ASN A 1 311 ? -8.381 -17.427 7.591 1.00 86.12 311 ASN A C 1
ATOM 2518 O O . ASN A 1 311 ? -7.231 -17.001 7.544 1.00 86.12 311 ASN A O 1
ATOM 2522 N N . MET A 1 312 ? -9.347 -16.962 6.796 1.00 83.00 312 MET A N 1
ATOM 2523 C CA . MET A 1 312 ? -9.212 -15.809 5.902 1.00 83.00 312 MET A CA 1
ATOM 2524 C C . MET A 1 312 ? -9.748 -14.515 6.527 1.00 83.00 312 MET A C 1
ATOM 2526 O O . MET A 1 312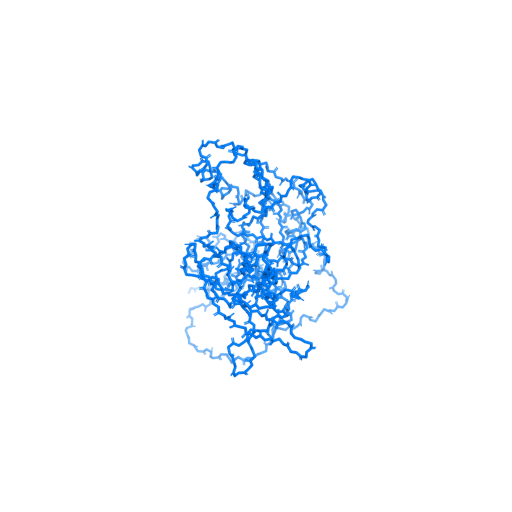 ? -9.530 -13.429 5.991 1.00 83.00 312 MET A O 1
ATOM 2530 N N . CYS A 1 313 ? -10.456 -14.616 7.651 1.00 87.38 313 CYS A N 1
ATOM 2531 C CA . CYS A 1 313 ? -10.962 -13.469 8.383 1.00 87.38 313 CYS A CA 1
ATOM 2532 C C . CYS A 1 313 ? -9.891 -12.910 9.325 1.00 87.38 313 CYS A C 1
ATOM 2534 O O . CYS A 1 313 ? -9.013 -13.621 9.813 1.00 87.38 313 CYS A O 1
ATOM 2536 N N . LYS A 1 314 ? -9.983 -11.615 9.631 1.00 86.12 314 LYS A N 1
ATOM 2537 C CA . LYS A 1 314 ? -9.079 -10.972 10.586 1.00 86.12 314 LYS A CA 1
ATOM 2538 C C . LYS A 1 314 ? -9.710 -10.975 11.973 1.00 86.12 314 LYS A C 1
ATOM 2540 O O . LYS A 1 314 ? -10.770 -10.380 12.150 1.00 86.12 314 LYS A O 1
ATOM 2545 N N . LEU A 1 315 ? -9.041 -11.586 12.950 1.00 89.25 315 LEU A N 1
ATOM 2546 C CA . LEU A 1 315 ? -9.418 -11.483 14.362 1.00 89.25 315 LEU A CA 1
ATOM 2547 C C . LEU A 1 315 ? -9.373 -10.012 14.807 1.00 89.25 315 LEU A C 1
ATOM 2549 O O . LEU A 1 315 ? -8.359 -9.339 14.614 1.00 89.25 315 LEU A O 1
ATOM 2553 N N . MET A 1 316 ? -10.470 -9.523 15.386 1.00 90.12 316 MET A N 1
ATOM 2554 C CA . MET A 1 316 ? -10.604 -8.133 15.831 1.00 90.12 316 MET A CA 1
ATOM 2555 C C . MET A 1 316 ? -10.554 -8.029 17.353 1.00 90.12 316 MET A C 1
ATOM 2557 O O . MET A 1 316 ? -9.683 -7.355 17.897 1.00 90.12 316 MET A O 1
ATOM 2561 N N . SER A 1 317 ? -11.486 -8.690 18.039 1.00 92.00 317 SER A N 1
ATOM 2562 C CA . SER A 1 317 ? -11.621 -8.613 19.493 1.00 92.00 317 SER A CA 1
ATOM 2563 C C . SER A 1 317 ? -12.361 -9.825 20.052 1.00 92.00 317 SER A C 1
ATOM 2565 O O . SER A 1 317 ? -13.151 -10.461 19.357 1.00 92.00 317 SER A O 1
ATOM 2567 N N . THR A 1 318 ? -12.125 -10.127 21.326 1.00 95.94 318 THR A N 1
ATOM 2568 C CA . THR A 1 318 ? -12.951 -11.058 22.101 1.00 95.94 318 THR A CA 1
ATOM 2569 C C . THR A 1 318 ? -13.836 -10.234 23.026 1.00 95.94 318 THR A C 1
ATOM 2571 O O . THR A 1 318 ? -13.337 -9.479 23.859 1.00 95.94 318 THR A O 1
ATOM 2574 N N . ILE A 1 319 ? -15.150 -10.344 22.854 1.00 97.06 319 ILE A N 1
ATOM 2575 C CA . ILE A 1 319 ? -16.158 -9.716 23.701 1.00 97.06 319 ILE A CA 1
ATOM 2576 C C . ILE A 1 319 ? -16.401 -10.633 24.910 1.00 97.06 319 ILE A C 1
ATOM 2578 O O . ILE A 1 319 ? -16.728 -11.807 24.711 1.00 97.06 319 ILE A O 1
ATOM 2582 N N . PRO A 1 320 ? -16.256 -10.133 26.152 1.00 96.69 320 PRO A N 1
ATOM 2583 C CA . PRO A 1 320 ? -16.514 -10.919 27.357 1.00 96.69 320 PRO A CA 1
ATOM 2584 C C . PRO A 1 320 ? -17.940 -11.476 27.413 1.00 96.69 320 PRO A C 1
ATOM 2586 O O . PRO A 1 320 ? -18.838 -10.966 26.744 1.00 96.69 320 PRO A O 1
ATOM 2589 N N . ALA A 1 321 ? -18.147 -12.503 28.234 1.00 96.44 321 ALA A N 1
ATOM 2590 C CA . ALA A 1 321 ? -19.480 -12.960 28.614 1.00 96.44 321 ALA A CA 1
ATOM 2591 C C . ALA A 1 321 ? -20.214 -11.905 29.459 1.00 96.44 321 ALA A C 1
ATOM 2593 O O . ALA A 1 321 ? -19.591 -11.027 30.066 1.00 96.44 321 ALA A O 1
ATOM 2594 N N . THR A 1 322 ? -21.534 -12.037 29.549 1.00 95.56 322 THR A N 1
ATOM 2595 C CA . THR A 1 322 ? -22.320 -11.417 30.614 1.00 95.56 322 THR A CA 1
ATOM 2596 C C . THR A 1 322 ? -21.795 -11.886 31.969 1.00 95.56 322 THR A C 1
ATOM 2598 O O . THR A 1 322 ? -21.582 -13.078 32.181 1.00 95.56 322 THR A O 1
ATOM 2601 N N . PHE A 1 323 ? -21.608 -10.954 32.899 1.00 92.75 323 PHE A N 1
ATOM 2602 C CA . PHE A 1 323 ? -21.175 -11.247 34.263 1.00 92.75 323 PHE A CA 1
ATOM 2603 C C . PHE A 1 323 ? -22.105 -10.588 35.280 1.00 92.75 323 PHE A C 1
ATOM 2605 O O . PHE A 1 323 ? -22.773 -9.597 34.983 1.00 92.75 323 PHE A O 1
ATOM 2612 N N . GLN A 1 324 ? -22.155 -11.139 36.489 1.00 94.38 324 GLN A N 1
ATOM 2613 C CA . GLN A 1 324 ? -22.881 -10.538 37.601 1.00 94.38 324 GLN A CA 1
ATOM 2614 C C . GLN A 1 324 ? -21.944 -9.598 38.369 1.00 94.38 324 GLN A C 1
ATOM 2616 O O . GLN A 1 324 ? -20.842 -9.995 38.747 1.00 94.38 324 GLN A O 1
ATOM 2621 N N . ASP A 1 325 ? -22.351 -8.342 38.562 1.00 89.88 325 ASP A N 1
ATOM 2622 C CA . ASP A 1 325 ? -21.580 -7.388 39.361 1.00 89.88 325 ASP A CA 1
ATOM 2623 C C . ASP A 1 325 ? -21.728 -7.652 40.873 1.00 89.88 325 ASP A C 1
ATOM 2625 O O . ASP A 1 325 ? -22.544 -8.463 41.314 1.00 89.88 325 ASP A O 1
ATOM 2629 N N . SER A 1 326 ? -20.946 -6.945 41.692 1.00 91.06 326 SER A N 1
ATOM 2630 C CA . SER A 1 326 ? -20.957 -7.092 43.157 1.00 91.06 326 SER A CA 1
ATOM 2631 C C . SER A 1 326 ? -22.296 -6.750 43.823 1.00 91.06 326 SER A C 1
ATOM 2633 O O . SER A 1 326 ? -22.482 -7.049 44.998 1.00 91.06 326 SER A O 1
ATOM 2635 N N . ARG A 1 327 ? -23.233 -6.130 43.095 1.00 91.88 327 ARG A N 1
ATOM 2636 C CA . ARG A 1 327 ? -24.588 -5.802 43.562 1.00 91.88 327 ARG A CA 1
ATOM 2637 C C . ARG A 1 327 ? -25.631 -6.801 43.058 1.00 91.88 327 ARG A C 1
ATOM 2639 O O . ARG A 1 327 ? -26.823 -6.571 43.236 1.00 91.88 327 ARG A O 1
ATOM 2646 N N . GLY A 1 328 ? -25.202 -7.888 42.418 1.00 89.56 328 GLY A N 1
ATOM 2647 C CA . GLY A 1 328 ? -26.087 -8.915 41.883 1.00 89.56 328 GLY A CA 1
ATOM 2648 C C . GLY A 1 328 ? -26.702 -8.574 40.521 1.00 89.56 328 GLY A C 1
ATOM 2649 O O . GLY A 1 328 ? -27.521 -9.348 40.026 1.00 89.56 328 GLY A O 1
ATOM 2650 N N . CYS A 1 329 ? -26.318 -7.461 39.888 1.00 90.81 329 CYS A N 1
ATOM 2651 C CA . CYS A 1 329 ? -26.863 -7.043 38.598 1.00 90.81 329 CYS A CA 1
ATOM 2652 C C . CYS A 1 329 ? -26.089 -7.682 37.439 1.00 90.81 329 CYS A C 1
ATOM 2654 O O . CYS A 1 329 ? -24.868 -7.546 37.353 1.00 90.81 329 CYS A O 1
ATOM 2656 N N . PHE A 1 330 ? -26.798 -8.300 36.492 1.00 91.81 330 PHE A N 1
ATOM 2657 C CA . PHE A 1 330 ? -26.186 -8.812 35.265 1.00 91.81 330 PHE A CA 1
ATOM 2658 C C . PHE A 1 330 ? -25.764 -7.664 34.339 1.00 91.81 330 PHE A C 1
ATOM 2660 O O . PHE A 1 330 ? -26.554 -6.772 34.016 1.00 91.81 330 PHE A O 1
ATOM 2667 N N . LYS A 1 331 ? -24.500 -7.684 33.915 1.00 94.69 331 LYS A N 1
ATOM 2668 C CA . LYS A 1 331 ? -23.892 -6.729 32.989 1.00 94.69 331 LYS A CA 1
ATOM 2669 C C . LYS A 1 331 ? -23.402 -7.472 31.748 1.00 94.69 331 LYS A C 1
ATOM 2671 O O . LYS A 1 331 ? -22.619 -8.409 31.894 1.00 94.69 331 LYS A O 1
ATOM 2676 N N . PRO A 1 332 ? -23.834 -7.075 30.540 1.00 96.69 332 PRO A N 1
ATOM 2677 C CA . PRO A 1 332 ? -23.371 -7.718 29.321 1.00 96.69 332 PRO A CA 1
ATOM 2678 C C . PRO A 1 332 ? -21.905 -7.383 29.055 1.00 96.69 332 PRO A C 1
ATOM 2680 O O . PRO A 1 332 ? -21.422 -6.298 29.402 1.00 96.69 332 PRO A O 1
ATOM 2683 N N . GLY A 1 333 ? -21.209 -8.285 28.371 1.00 96.19 333 GLY A N 1
ATOM 2684 C CA . GLY A 1 333 ? -19.906 -7.960 27.808 1.00 96.19 333 GLY A CA 1
ATOM 2685 C C . GLY A 1 333 ? -20.068 -6.968 26.663 1.00 96.19 333 GLY A C 1
ATOM 2686 O O . GLY A 1 333 ? -20.993 -7.075 25.857 1.00 96.19 333 GLY A O 1
ATOM 2687 N N . THR A 1 334 ? -19.183 -5.975 26.571 1.00 96.62 334 THR A N 1
ATOM 2688 C CA . THR A 1 334 ? -19.269 -4.972 25.504 1.00 96.62 334 THR A CA 1
ATOM 2689 C C . THR A 1 334 ? -17.916 -4.683 24.877 1.00 96.62 334 THR A C 1
ATOM 2691 O O . THR A 1 334 ? -16.878 -4.767 25.529 1.00 96.62 334 THR A O 1
ATOM 2694 N N . THR A 1 335 ? -17.925 -4.330 23.594 1.00 95.31 335 THR A N 1
ATOM 2695 C CA . THR A 1 335 ? -16.753 -3.778 22.905 1.00 95.31 335 THR A CA 1
ATOM 2696 C C . THR A 1 335 ? -17.191 -2.718 21.905 1.00 95.31 335 THR A C 1
ATOM 2698 O O . THR A 1 335 ? -18.306 -2.781 21.386 1.00 95.31 335 THR A O 1
ATOM 2701 N N . LYS A 1 336 ? -16.325 -1.744 21.624 1.00 93.75 336 LYS A N 1
ATOM 2702 C CA . LYS A 1 336 ? -16.530 -0.751 20.565 1.00 93.75 336 LYS A CA 1
ATOM 2703 C C . LYS A 1 336 ? -15.479 -0.955 19.492 1.00 93.75 336 LYS A C 1
ATOM 2705 O O . LYS A 1 336 ? -14.297 -1.071 19.802 1.00 93.75 336 LYS A O 1
ATOM 2710 N N . GLN A 1 337 ? -15.910 -0.950 18.239 1.00 92.06 337 GLN A N 1
ATOM 2711 C CA . GLN A 1 337 ? -15.041 -1.160 17.096 1.00 92.06 337 GLN A CA 1
ATOM 2712 C C . GLN A 1 337 ? -15.248 -0.055 16.065 1.00 92.06 337 GLN A C 1
ATOM 2714 O O . GLN A 1 337 ? -16.370 0.228 15.650 1.00 92.06 337 GLN A O 1
ATOM 2719 N N . LEU A 1 338 ? -14.149 0.556 15.628 1.00 89.25 338 LEU A N 1
ATOM 2720 C CA . LEU A 1 338 ? -14.145 1.453 14.476 1.00 89.25 338 LEU A CA 1
ATOM 2721 C C . LEU A 1 338 ? -14.022 0.635 13.181 1.00 89.25 338 LEU A C 1
ATOM 2723 O O . LEU A 1 338 ? -13.297 -0.366 13.151 1.00 89.25 338 LEU A O 1
ATOM 2727 N N . CYS A 1 339 ? -14.735 1.041 12.127 1.00 86.62 339 CYS A N 1
ATOM 2728 C CA . CYS A 1 339 ? -14.786 0.326 10.846 1.00 86.62 339 CYS A CA 1
ATOM 2729 C C . CYS A 1 339 ? -15.148 1.242 9.663 1.00 86.62 339 CYS A C 1
ATOM 2731 O O . CYS A 1 339 ? -15.512 2.397 9.842 1.00 86.62 339 CYS A O 1
ATOM 2733 N N . GLN A 1 340 ? -15.051 0.752 8.429 1.00 84.94 340 GLN A N 1
ATOM 2734 C CA . GLN A 1 340 ? -15.659 1.468 7.305 1.00 84.94 340 GLN A CA 1
ATOM 2735 C C . GLN A 1 340 ? -17.097 0.986 7.122 1.00 84.94 340 GLN A C 1
ATOM 2737 O O . GLN A 1 340 ? -17.363 -0.210 7.254 1.00 84.94 340 GLN A O 1
ATOM 2742 N N . ILE A 1 341 ? -18.009 1.901 6.796 1.00 84.25 341 ILE A N 1
ATOM 2743 C CA . ILE A 1 341 ? -19.354 1.533 6.348 1.00 84.25 341 ILE A CA 1
ATOM 2744 C C . ILE A 1 341 ? -19.212 0.597 5.140 1.00 84.25 341 ILE A C 1
ATOM 2746 O O . ILE A 1 341 ? -18.379 0.815 4.260 1.00 84.25 341 ILE A O 1
ATOM 2750 N N . GLY A 1 342 ? -19.993 -0.480 5.133 1.00 84.56 342 GLY A N 1
ATOM 2751 C CA . GLY A 1 342 ? -19.918 -1.553 4.146 1.00 84.56 342 GLY A CA 1
ATOM 2752 C C . GLY A 1 342 ? -18.954 -2.687 4.506 1.00 84.56 342 GLY A C 1
ATOM 2753 O O . GLY A 1 342 ? -18.979 -3.716 3.839 1.00 84.56 342 GLY A O 1
ATOM 2754 N N . HIS A 1 343 ? -18.121 -2.558 5.548 1.00 91.50 343 HIS A N 1
ATOM 2755 C CA . HIS A 1 343 ? -17.344 -3.699 6.041 1.00 91.50 343 HIS A CA 1
ATOM 2756 C C . HIS A 1 343 ? -18.261 -4.759 6.655 1.00 91.50 343 HIS A C 1
ATOM 2758 O O . HIS A 1 343 ? -19.186 -4.433 7.401 1.00 91.50 343 HIS A O 1
ATOM 2764 N N . GLU A 1 344 ? -17.955 -6.024 6.382 1.00 95.38 344 GLU A N 1
ATOM 2765 C CA . GLU A 1 344 ? -18.688 -7.176 6.896 1.00 95.38 344 GLU A CA 1
ATOM 2766 C C . GLU A 1 344 ? -17.925 -7.851 8.043 1.00 95.38 344 GLU A C 1
ATOM 2768 O O . GLU A 1 344 ? -16.694 -7.875 8.067 1.00 95.38 344 GLU A O 1
ATOM 2773 N N . PHE A 1 345 ? -18.652 -8.364 9.028 1.00 97.31 345 PHE A N 1
ATOM 2774 C CA . PHE A 1 345 ? -18.120 -8.928 10.261 1.00 97.31 345 PHE A CA 1
ATOM 2775 C C . PHE A 1 345 ? -18.866 -10.202 10.632 1.00 97.31 345 PHE A C 1
ATOM 2777 O O . PHE A 1 345 ? -20.045 -10.357 10.312 1.00 97.31 345 PHE A O 1
ATOM 2784 N N . VAL A 1 346 ? -18.192 -11.086 11.364 1.00 97.94 346 VAL A N 1
ATOM 2785 C CA . VAL A 1 346 ? -18.791 -12.293 11.931 1.00 97.94 346 VAL A CA 1
ATOM 2786 C C . VAL A 1 346 ? -18.440 -12.446 13.402 1.00 97.94 346 VAL A C 1
ATOM 2788 O O . VAL A 1 346 ? -17.288 -12.291 13.806 1.00 97.94 346 VAL A O 1
ATOM 2791 N N . CYS A 1 347 ? -19.456 -12.754 14.200 1.00 98.00 347 CYS A N 1
ATOM 2792 C CA . CYS A 1 347 ? -19.347 -13.102 15.606 1.00 98.00 347 CYS A CA 1
ATOM 2793 C C . CYS A 1 347 ? -19.400 -14.621 15.750 1.00 98.00 347 CYS A C 1
ATOM 2795 O O . CYS A 1 347 ? -20.347 -15.257 15.282 1.00 98.00 347 CYS A O 1
ATOM 2797 N N . VAL A 1 348 ? -18.399 -15.188 16.414 1.00 97.94 348 VAL A N 1
ATOM 2798 C CA . VAL A 1 348 ? -18.216 -16.632 16.563 1.00 97.94 348 VAL A CA 1
ATOM 2799 C C . VAL A 1 348 ? -18.010 -16.965 18.031 1.00 97.94 348 VAL A C 1
ATOM 2801 O O . VAL A 1 348 ? -17.247 -16.290 18.714 1.00 97.94 348 VAL A O 1
ATOM 2804 N N . HIS A 1 349 ? -18.649 -18.020 18.520 1.00 97.50 349 HIS A N 1
ATOM 2805 C CA . HIS A 1 349 ? -18.266 -18.644 19.780 1.00 97.50 349 HIS A CA 1
ATOM 2806 C C . HIS A 1 349 ? -17.495 -19.938 19.495 1.00 97.50 349 HIS A C 1
ATOM 2808 O O . HIS A 1 349 ? -17.964 -20.814 18.767 1.00 97.50 349 HIS A O 1
ATOM 2814 N N . HIS A 1 350 ? -16.288 -20.045 20.043 1.00 95.81 350 HIS A N 1
ATOM 2815 C CA . HIS A 1 350 ? -15.432 -21.211 19.861 1.00 95.81 350 HIS A CA 1
ATOM 2816 C C . HIS A 1 350 ? -15.792 -22.284 20.888 1.00 95.81 350 HIS A C 1
ATOM 2818 O O . HIS A 1 350 ? -15.546 -22.109 22.081 1.00 95.81 350 HIS A O 1
ATOM 2824 N N . LYS A 1 351 ? -16.356 -23.399 20.417 1.00 93.44 351 LYS A N 1
ATOM 2825 C CA . LYS A 1 351 ? -16.571 -24.607 21.218 1.00 93.44 351 LYS A CA 1
ATOM 2826 C C . LYS A 1 351 ? -15.419 -25.580 20.990 1.00 93.44 351 LYS A C 1
ATOM 2828 O O . LYS A 1 351 ? -14.670 -25.470 20.023 1.00 93.44 351 LYS A O 1
ATOM 2833 N N . SER A 1 352 ? -15.298 -26.568 21.867 1.00 90.31 352 SER A N 1
ATOM 2834 C CA . SER A 1 352 ? -14.216 -27.559 21.839 1.00 90.31 352 SER A CA 1
ATOM 2835 C C . SER A 1 352 ? -14.140 -28.353 20.529 1.00 90.31 352 SER A C 1
ATOM 2837 O O . SER A 1 352 ? -13.053 -28.760 20.136 1.00 90.31 352 SER A O 1
ATOM 2839 N N . SER A 1 353 ? -15.270 -28.573 19.851 1.00 90.50 353 SER A N 1
ATOM 2840 C CA . SER A 1 353 ? -15.352 -29.398 18.637 1.00 90.50 353 SER A CA 1
ATOM 2841 C C . SER A 1 353 ? -15.728 -28.635 17.364 1.00 90.50 353 SER A C 1
ATOM 2843 O O . SER A 1 353 ? -15.582 -29.183 16.273 1.00 90.50 353 SER A O 1
ATOM 2845 N N . TYR A 1 354 ? -16.213 -27.394 17.463 1.00 91.31 354 TYR A N 1
ATOM 2846 C CA . TYR A 1 354 ? -16.626 -26.605 16.301 1.00 91.31 354 TYR A CA 1
ATOM 2847 C C . TYR A 1 354 ? -16.726 -25.106 16.611 1.00 91.31 354 TYR A C 1
ATOM 2849 O O . TYR A 1 354 ? -16.743 -24.678 17.764 1.00 91.31 354 TYR A O 1
ATOM 2857 N N . ASN A 1 355 ? -16.833 -24.303 15.553 1.00 94.38 355 ASN A N 1
ATOM 2858 C CA . ASN A 1 355 ? -17.079 -22.867 15.645 1.00 94.38 355 ASN A CA 1
ATOM 2859 C C . ASN A 1 355 ? -18.568 -22.586 15.455 1.00 94.38 355 ASN A C 1
ATOM 2861 O O . ASN A 1 355 ? -19.132 -22.934 14.418 1.00 94.38 355 ASN A O 1
ATOM 2865 N N . ASP A 1 356 ? -19.189 -21.957 16.446 1.00 95.81 356 ASP A N 1
ATOM 2866 C CA . ASP A 1 356 ? -20.597 -21.576 16.418 1.00 95.81 356 ASP A CA 1
ATOM 2867 C C . ASP A 1 356 ? -20.730 -20.156 15.847 1.00 95.81 356 ASP A C 1
ATOM 2869 O O . ASP A 1 356 ? -20.289 -19.186 16.467 1.00 95.81 356 ASP A O 1
ATOM 2873 N N . TYR A 1 357 ? -21.268 -20.029 14.632 1.00 96.88 357 TYR A N 1
ATOM 2874 C CA . TYR A 1 357 ? -21.407 -18.749 13.930 1.00 96.88 357 TYR A CA 1
ATOM 2875 C C . TYR A 1 357 ? -22.690 -18.062 14.391 1.00 96.88 357 TYR A C 1
ATOM 2877 O O . TYR A 1 357 ? -23.785 -18.397 13.947 1.00 96.88 357 TYR A O 1
ATOM 2885 N N . LEU A 1 358 ? -22.553 -17.083 15.281 1.00 96.94 358 LEU A N 1
ATOM 2886 C CA . LEU A 1 358 ? -23.690 -16.463 15.958 1.00 96.94 358 LEU A CA 1
ATOM 2887 C C . LEU A 1 358 ? -24.373 -15.404 15.093 1.00 96.94 358 LEU A C 1
ATOM 2889 O O . LEU A 1 358 ? -25.597 -15.281 15.100 1.00 96.94 358 LEU A O 1
ATOM 2893 N N . LYS A 1 359 ? -23.580 -14.588 14.388 1.00 96.94 359 LYS A N 1
ATOM 2894 C CA . LYS A 1 359 ? -24.098 -13.466 13.596 1.00 96.94 359 LYS A CA 1
ATOM 2895 C C . LYS A 1 359 ? -23.102 -13.010 12.546 1.00 96.94 359 LYS A C 1
ATOM 2897 O O . LYS A 1 359 ? -21.939 -12.796 12.872 1.00 96.94 359 LYS A O 1
ATOM 2902 N N . ILE A 1 360 ? -23.581 -12.784 11.328 1.00 97.00 360 ILE A N 1
ATOM 2903 C CA . ILE A 1 360 ? -22.856 -12.078 10.267 1.00 97.00 360 ILE A CA 1
ATOM 2904 C C . ILE A 1 360 ? -23.583 -10.759 10.020 1.00 97.00 360 ILE A C 1
ATOM 2906 O O . ILE A 1 360 ? -24.815 -10.732 9.979 1.00 97.00 360 ILE A O 1
ATOM 2910 N N . PHE A 1 361 ? -22.848 -9.655 9.920 1.00 96.44 361 PHE A N 1
ATOM 2911 C CA . PHE A 1 361 ? -23.440 -8.342 9.682 1.00 96.44 361 PHE A CA 1
ATOM 2912 C C . PHE A 1 361 ? -22.505 -7.416 8.910 1.00 96.44 361 PHE A C 1
ATOM 2914 O O . PHE A 1 361 ? -21.288 -7.456 9.066 1.00 96.44 361 PHE A O 1
ATOM 2921 N N . THR A 1 362 ? -23.096 -6.527 8.120 1.00 95.31 362 THR A N 1
ATOM 2922 C CA . THR A 1 362 ? -22.402 -5.425 7.450 1.00 95.31 362 THR A CA 1
ATOM 2923 C C . THR A 1 362 ? -22.649 -4.137 8.224 1.00 95.31 362 THR A C 1
ATOM 2925 O O . THR A 1 362 ? -23.800 -3.850 8.555 1.00 95.31 362 THR A O 1
ATOM 2928 N N . SER A 1 363 ? -21.605 -3.351 8.503 1.00 93.56 363 SER A N 1
ATOM 2929 C CA . SER A 1 363 ? -21.789 -2.028 9.113 1.00 93.56 363 SER A CA 1
ATOM 2930 C C . SER A 1 363 ? -22.474 -1.086 8.127 1.00 93.56 363 SER A C 1
ATOM 2932 O O . SER A 1 363 ? -22.026 -0.958 6.986 1.00 93.56 363 SER A O 1
ATOM 2934 N N . LYS A 1 364 ? -23.556 -0.430 8.548 1.00 90.56 364 LYS A N 1
ATOM 2935 C CA . LYS A 1 364 ? -24.364 0.448 7.687 1.00 90.56 364 LYS A CA 1
ATOM 2936 C C . LYS A 1 364 ? -24.196 1.919 8.043 1.00 90.56 364 LYS A C 1
ATOM 2938 O O . LYS A 1 364 ? -24.314 2.767 7.164 1.00 90.56 364 LYS A O 1
ATOM 2943 N N . GLN A 1 365 ? -23.911 2.224 9.307 1.00 86.88 365 GLN A N 1
ATOM 2944 C CA . GLN A 1 365 ? -23.780 3.595 9.796 1.00 86.88 365 GLN A CA 1
ATOM 2945 C C . GLN A 1 365 ? -22.851 3.707 11.013 1.00 86.88 365 GLN A C 1
ATOM 2947 O O . GLN A 1 365 ? -22.345 2.725 11.551 1.00 86.88 365 GLN A O 1
ATOM 2952 N N . LYS A 1 366 ? -22.606 4.939 11.462 1.00 88.12 366 LYS A N 1
ATOM 2953 C CA . LYS A 1 366 ? -21.794 5.224 12.648 1.00 88.12 366 LYS A CA 1
ATOM 2954 C C . LYS A 1 366 ? -22.639 5.112 13.922 1.00 88.12 366 LYS A C 1
ATOM 2956 O O . LYS A 1 366 ? -23.738 5.649 13.982 1.00 88.12 366 LYS A O 1
ATOM 2961 N N . GLY A 1 367 ? -22.096 4.466 14.952 1.00 88.19 367 GLY A N 1
ATOM 2962 C CA . GLY A 1 367 ? -22.740 4.311 16.260 1.00 88.19 367 GLY A CA 1
ATOM 2963 C C . GLY A 1 367 ? -23.744 3.159 16.348 1.00 88.19 367 GLY A C 1
ATOM 2964 O O . GLY A 1 367 ? -24.610 3.187 17.215 1.00 88.19 367 GLY A O 1
ATOM 2965 N N . GLU A 1 368 ? -23.658 2.159 15.468 1.00 94.38 368 GLU A N 1
ATOM 2966 C CA . GLU A 1 368 ? -24.563 1.002 15.498 1.00 94.38 368 GLU A CA 1
ATOM 2967 C C . GLU A 1 368 ? -24.392 0.184 16.781 1.00 94.38 368 GLU A C 1
ATOM 2969 O O . GLU A 1 368 ? -23.284 0.054 17.299 1.00 94.38 368 GLU A O 1
ATOM 2974 N N . ILE A 1 369 ? -25.479 -0.417 17.266 1.00 96.88 369 ILE A N 1
ATOM 2975 C CA . ILE A 1 369 ? -25.439 -1.362 18.384 1.00 96.88 369 ILE A CA 1
ATOM 2976 C C . ILE A 1 369 ? -25.824 -2.744 17.864 1.00 96.88 369 ILE A C 1
ATOM 2978 O O . ILE A 1 369 ? -26.911 -2.941 17.322 1.00 96.88 369 ILE A O 1
ATOM 2982 N N . ILE A 1 370 ? -24.921 -3.707 18.027 1.00 97.25 370 ILE A N 1
ATOM 2983 C CA . ILE A 1 370 ? -25.088 -5.087 17.583 1.00 97.25 370 ILE A CA 1
ATOM 2984 C C . ILE A 1 370 ? -25.240 -5.978 18.811 1.00 97.25 370 ILE A C 1
ATOM 2986 O O . ILE A 1 370 ? -24.309 -6.144 19.595 1.00 97.25 370 ILE A O 1
ATOM 2990 N N . TYR A 1 371 ? -26.415 -6.578 18.957 1.00 97.06 371 TYR A N 1
ATOM 2991 C CA . TYR A 1 371 ? -26.689 -7.557 20.004 1.00 97.06 371 TYR A CA 1
ATOM 2992 C C . TYR A 1 371 ? -26.359 -8.971 19.523 1.00 97.06 371 TYR A C 1
ATOM 2994 O O . TYR A 1 371 ? -26.678 -9.310 18.369 1.00 97.06 371 TYR A O 1
ATOM 3002 N N . ILE A 1 372 ? -25.736 -9.753 20.411 1.00 94.62 372 ILE A N 1
ATOM 3003 C CA . ILE A 1 372 ? -25.374 -11.170 20.242 1.00 94.62 372 ILE A CA 1
ATOM 3004 C C . ILE A 1 372 ? -26.025 -12.024 21.330 1.00 94.62 372 ILE A C 1
ATOM 3006 O O . ILE A 1 372 ? -25.979 -11.599 22.509 1.00 94.62 372 ILE A O 1
#

pLDDT: mean 83.1, std 16.66, range [29.8, 98.12]

Foldseek 3Di:
DDDPPDQLPPDDPVVLVVVCVVPVPLNPPLPPDDSVRSNVSVVVSVPPPDDDDDDDDDDDDDDDPPDDVVPCVVVDDDPVNVVVVVVVVPDDDPVVVVVVVVQVVVCVVQVPKDKDWFFADDPVLVVLLVVVLVVCCVVPVALADVFKDKWKAWEEPVCVVCCSPVNDDQDPDDPDQQAQAGAGKTFPDVVVSQCHHPHPDQKTKMWIKIASQHAEAAGHHHDLDFDDDPPDPDGGQWHALDPVDGGMTGGNDGSRMGTGTMMIIHRRPPDPPDPQQAKEKEWEAAQAKKWKWWDRPPFDADPPDPHTDCVSTHTDDIFGAFDQDPVRDTGTTMDMDGHHQQTKMWIWDDDPPDIRTDDIDGHHGYYHYHYD

Sequence (372 aa):
MASTTTNFRNMSLKELKDICRSDPRKYYGFSKLKKSDLIDFMYRKNSSSVSARYHVPIQRSPPRPSYNLSDVSHIFETPDEREERIQSYYEPKPEDSIIEDLMGSLSRMYRNSSITFDKHEDENNDLIYRGNKGKYITQHGSLGEHGEGILYHGTDEKNLVSILNDDFRLTTNPVHGHLYGKGIYFTNDIEKAIYYSERGKSTKYVIVAMVHIGDICLGNASMDVHPKMPNLDKAFDTSVDNVRKPRQFIKKKNGTYNILGIITIENYSGDRSSKFSGGFQIINNRDYPVTLYWIPPNTSYYPGSNLPKLNMCKLMSTIPATFQDSRGCFKPGTTKQLCQIGHEFVCVHHKSSYNDYLKIFTSKQKGEIIYI

Radius of gyration: 27.98 Å; chains: 1; bounding box: 55×55×107 Å

InterPro domains:
  IPR012317 Poly(ADP-ribose) polymerase, catalytic domain [PF00644] (145-225)
  IPR012317 Poly(ADP-ribose) polymerase, catalytic domain [PS51059] (70-291)
  IPR051712 Mono-ADP-ribosyltransferase and antiviral protein [PTHR45740] (146-250)

Secondary structure (DSSP, 8-state):
-------GGGS-HHHHHHHHHH-TTTSTTGGG--HHHHHHHHHHHHSTT------------PPPP---TT--GGGSPPHHHHHHHHHTTSS--THHHHHHHHHHHHHHH-TTSEEEEEE---HHHHHHHHHHHHHHHHHHSSS-TT-EEEEEEEE-HHHHHHHHHH-----SS-SS--TT-SSEEEES-HHHHHHHSSTT-S-EEEEEEEEE--SEEE--TT-SSPPBPTTSS-B-SEEES-SSS--EEEESSSSSEEEEEEEEEES-----S-S-SEEEEEEE-SSS-EEEEEE-TT--B-TTSS-B-GGGSEEEEEEPPPEE-TTS-EE-EEEEEEE-TT-EEEEEEE-SS-EEEEEEEE--SEEEEEE-